Protein AF-A0A401QKQ4-F1 (afdb_monomer)

Organism: Scyliorhinus torazame (NCBI:txid75743)

Foldseek 3Di:
DPPPPPPPDDDDDPDDPVQDQDQDDADDDDDDDDDDDDDDDDDDDDDDDPPPADWAAALRDTFHLVRCCLLVLDDPVVSVCSRVVVDDNVRSCVVSVCFRQFAFAAQFAQEPVVRDTFGLQVCCVVVLDPPLQSLLSLLLLLLSRFHHGPVVRDTHHLVVCCVVVVHDPVCSVVSVVSNCQQQADQDPPPRDGDHLAVCCVVVVDPPLSSLLSQLSNQLGRARHDNVRRTHHHPVSCDVVPSDDPVSVCCNPVPDPSQLSHAQPVVRDRHHSNVQQSCFDADPPNRHTHRYRDDDPPDPDDDDPDD

Nearest PDB structures (foldseek):
  1lm7-assembly1_B  TM=9.828E-01  e=5.825E-31  Homo sapiens
  5dzz-assembly1_A  TM=9.765E-01  e=1.591E-30  Homo sapiens
  4qmd-assembly2_B  TM=8.778E-01  e=2.776E-15  Homo sapiens
  1lm5-assembly1_B  TM=9.170E-01  e=1.452E-14  Homo sapiens
  2n03-assembly1_A  TM=7.793E-01  e=8.572E-12  Homo sapiens

Solvent-accessible surface area (backbone atoms only — not comparable to full-atom values): 18234 Å² total; per-residue (Å²): 142,91,84,86,88,70,88,88,61,85,92,74,79,99,64,85,66,95,79,73,80,68,87,58,86,78,78,70,84,85,90,78,81,87,84,86,78,88,82,86,91,80,91,81,86,83,83,89,73,83,79,75,75,75,66,44,72,29,60,82,45,71,28,48,58,66,55,37,41,76,58,63,77,42,51,74,68,58,50,49,33,45,75,74,60,76,44,55,70,69,61,52,45,63,78,44,31,40,31,28,61,36,49,79,52,72,30,20,30,31,35,57,80,85,70,40,69,35,29,42,52,52,34,30,76,70,63,80,32,55,63,69,58,33,50,54,46,50,30,37,26,21,23,50,56,32,42,45,38,59,76,78,62,41,74,28,51,66,70,53,27,41,77,69,63,63,37,62,76,92,47,45,70,61,34,51,62,27,28,22,38,35,67,27,38,71,38,91,86,79,66,45,80,35,45,52,46,54,34,31,78,70,64,78,36,59,62,62,60,43,53,41,38,48,38,35,16,47,61,21,47,17,40,58,40,31,91,61,17,28,36,26,47,69,68,46,29,43,76,71,60,60,44,53,70,69,54,52,48,44,67,76,56,68,51,80,74,41,29,73,37,72,41,84,78,78,74,40,69,26,33,54,54,58,50,59,71,70,33,46,66,39,89,85,78,49,42,28,20,42,61,44,66,82,73,96,78,86,90,85,86,85,90,86,88,130

Structure (mmCIF, N/CA/C/O backbone):
data_AF-A0A401QKQ4-F1
#
_entry.id   AF-A0A401QKQ4-F1
#
loop_
_atom_site.group_PDB
_atom_site.id
_atom_site.type_symbol
_atom_site.label_atom_id
_atom_site.label_alt_id
_atom_site.label_comp_id
_atom_site.label_asym_id
_atom_site.label_entity_id
_atom_site.label_seq_id
_atom_site.pdbx_PDB_ins_code
_atom_site.Cartn_x
_atom_site.Cartn_y
_atom_site.Cartn_z
_atom_site.occupancy
_atom_site.B_iso_or_equiv
_atom_site.auth_seq_id
_atom_site.auth_comp_id
_atom_site.auth_asym_id
_atom_site.auth_atom_id
_atom_site.pdbx_PDB_model_num
ATOM 1 N N . MET A 1 1 ? 32.462 -10.672 -7.978 1.00 33.69 1 MET A N 1
ATOM 2 C CA . MET A 1 1 ? 32.002 -9.905 -6.794 1.00 33.69 1 MET A CA 1
ATOM 3 C C . MET A 1 1 ? 30.631 -10.409 -6.342 1.00 33.69 1 MET A C 1
ATOM 5 O O . MET A 1 1 ? 29.655 -9.679 -6.361 1.00 33.69 1 MET A O 1
ATOM 9 N N . VAL A 1 2 ? 30.561 -11.680 -5.934 1.00 32.50 2 VAL A N 1
ATOM 10 C CA . VAL A 1 2 ? 29.352 -12.322 -5.394 1.00 32.50 2 VAL A CA 1
ATOM 11 C C . VAL A 1 2 ? 29.598 -12.516 -3.902 1.00 32.50 2 VAL A C 1
ATOM 13 O O . VAL A 1 2 ? 30.202 -13.511 -3.513 1.00 32.50 2 VAL A O 1
ATOM 16 N N . LYS A 1 3 ? 29.275 -11.503 -3.082 1.00 28.73 3 LYS A N 1
ATOM 17 C CA . LYS A 1 3 ? 29.349 -11.583 -1.607 1.00 28.73 3 LYS A CA 1
ATOM 18 C C . LYS A 1 3 ? 28.741 -10.369 -0.879 1.00 28.73 3 LYS A C 1
ATOM 20 O O . LYS A 1 3 ? 29.354 -9.861 0.042 1.00 28.73 3 LYS A O 1
ATOM 25 N N . VAL A 1 4 ? 27.544 -9.896 -1.244 1.00 32.12 4 VAL A N 1
ATOM 26 C CA . VAL A 1 4 ? 26.802 -8.929 -0.395 1.00 32.12 4 VAL A CA 1
ATOM 27 C C . VAL A 1 4 ? 25.282 -9.143 -0.495 1.00 32.12 4 VAL A C 1
ATOM 29 O O . VAL A 1 4 ? 24.542 -8.242 -0.849 1.00 32.12 4 VAL A O 1
ATOM 32 N N . VAL A 1 5 ? 24.794 -10.355 -0.203 1.00 33.47 5 VAL A N 1
ATOM 33 C CA . VAL A 1 5 ? 23.361 -10.596 0.111 1.00 33.47 5 VAL A CA 1
ATOM 34 C C . VAL A 1 5 ? 23.249 -11.622 1.248 1.00 33.47 5 VAL A C 1
ATOM 36 O O . VAL A 1 5 ? 22.528 -12.609 1.173 1.00 33.47 5 VAL A O 1
ATOM 39 N N . ARG A 1 6 ? 24.052 -11.451 2.307 1.00 28.02 6 ARG A N 1
ATOM 40 C CA . ARG A 1 6 ? 24.033 -12.355 3.475 1.00 28.02 6 ARG A CA 1
ATOM 41 C C . ARG A 1 6 ? 24.158 -11.662 4.834 1.00 28.02 6 ARG A C 1
ATOM 43 O O . ARG A 1 6 ? 24.591 -12.287 5.788 1.00 28.02 6 ARG A O 1
ATOM 50 N N . SER A 1 7 ? 23.752 -10.395 4.951 1.00 25.83 7 SER A N 1
ATOM 51 C CA . SER A 1 7 ? 23.855 -9.657 6.225 1.00 25.83 7 SER A CA 1
ATOM 52 C C . SER A 1 7 ? 22.522 -9.231 6.859 1.00 25.83 7 SER A C 1
ATOM 54 O O . SER A 1 7 ? 22.523 -8.325 7.684 1.00 25.83 7 SER A O 1
ATOM 56 N N . ILE A 1 8 ? 21.388 -9.860 6.520 1.00 35.44 8 ILE A N 1
ATOM 57 C CA . ILE A 1 8 ? 20.097 -9.577 7.199 1.00 35.44 8 ILE A CA 1
ATOM 58 C C . ILE A 1 8 ? 19.437 -10.840 7.787 1.00 35.44 8 ILE A C 1
ATOM 60 O O . ILE A 1 8 ? 18.399 -10.762 8.432 1.00 35.44 8 ILE A O 1
ATOM 64 N N . VAL A 1 9 ? 20.075 -12.009 7.691 1.00 32.50 9 VAL A N 1
ATOM 65 C CA . VAL A 1 9 ? 19.653 -13.182 8.470 1.00 32.50 9 VAL A CA 1
ATOM 66 C C . VAL A 1 9 ? 20.866 -13.694 9.228 1.00 32.50 9 VAL A C 1
ATOM 68 O O . VAL A 1 9 ? 21.828 -14.176 8.629 1.00 32.50 9 VAL A O 1
ATOM 71 N N . GLY A 1 10 ? 20.847 -13.496 10.547 1.00 27.69 10 GLY A N 1
ATOM 72 C CA . GLY A 1 10 ? 21.854 -14.023 11.455 1.00 27.69 10 GLY A CA 1
ATOM 73 C C . GLY A 1 10 ? 22.030 -15.522 11.236 1.00 27.69 10 GLY A C 1
ATOM 74 O O . GLY A 1 10 ? 21.064 -16.270 11.115 1.00 27.69 10 GLY A O 1
ATOM 75 N N . SER A 1 11 ? 23.282 -15.954 11.141 1.00 29.44 11 SER A N 1
ATOM 76 C CA . SER A 1 11 ? 23.626 -17.370 11.120 1.00 29.44 11 SER A CA 1
ATOM 77 C C . SER A 1 11 ? 23.739 -17.867 12.554 1.00 29.44 11 SER A C 1
ATOM 79 O O . SER A 1 11 ? 24.757 -17.621 13.189 1.00 29.44 11 SER A O 1
ATOM 81 N N . SER A 1 12 ? 22.727 -18.584 13.040 1.00 31.27 12 SER A N 1
ATOM 82 C CA . SER A 1 12 ? 22.903 -19.678 14.002 1.00 31.27 12 SER A CA 1
ATOM 83 C C . SER A 1 12 ? 21.578 -20.398 14.241 1.00 31.27 12 SER A C 1
ATOM 85 O O . SER A 1 12 ? 20.631 -19.776 14.706 1.00 31.27 12 SER A O 1
ATOM 87 N N . GLY A 1 13 ? 21.568 -21.709 14.003 1.00 26.33 13 GLY A N 1
ATOM 88 C CA . GLY A 1 13 ? 20.608 -22.631 14.603 1.00 26.33 13 GLY A CA 1
ATOM 89 C C . GLY A 1 13 ? 19.255 -22.695 13.904 1.00 26.33 13 GLY A C 1
ATOM 90 O O . GLY A 1 13 ? 18.531 -21.718 13.788 1.00 26.33 13 GLY A O 1
ATOM 91 N N . SER A 1 14 ? 18.900 -23.898 13.475 1.00 35.00 14 SER A N 1
ATOM 92 C CA . SER A 1 14 ? 17.529 -24.313 13.220 1.00 35.00 14 SER A CA 1
ATOM 93 C C . SER A 1 14 ? 16.666 -24.071 14.465 1.00 35.00 14 SER A C 1
ATOM 95 O O . SER A 1 14 ? 16.607 -24.911 15.361 1.00 35.00 14 SER A O 1
ATOM 97 N N . SER A 1 15 ? 16.010 -22.920 14.523 1.00 27.33 15 SER A N 1
ATOM 98 C CA . SER A 1 15 ? 14.816 -22.698 15.329 1.00 27.33 15 SER A CA 1
ATOM 99 C C . SER A 1 15 ? 13.812 -22.011 14.417 1.00 27.33 15 SER A C 1
ATOM 101 O O . SER A 1 15 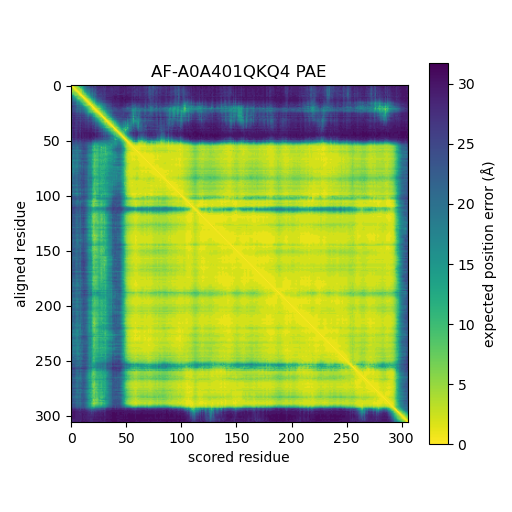? 14.005 -20.856 14.039 1.00 27.33 15 SER A O 1
ATOM 103 N N . GLU A 1 16 ? 12.794 -22.753 13.995 1.00 29.20 16 GLU A N 1
ATOM 104 C CA . GLU A 1 16 ? 11.619 -22.192 13.337 1.00 29.20 16 GLU A CA 1
ATOM 105 C C . GLU A 1 16 ? 11.077 -21.076 14.234 1.00 29.20 16 GLU A C 1
ATOM 107 O O . GLU A 1 16 ? 10.766 -21.322 15.397 1.00 29.20 16 GLU A O 1
ATOM 112 N N . ASP A 1 17 ? 11.041 -19.842 13.729 1.00 33.09 17 ASP A N 1
ATOM 113 C CA . ASP A 1 17 ? 10.485 -18.699 14.450 1.00 33.09 17 ASP A CA 1
ATOM 114 C C . ASP A 1 17 ? 8.949 -18.836 14.387 1.00 33.09 17 ASP A C 1
ATOM 116 O O . ASP A 1 17 ? 8.365 -18.649 13.312 1.00 33.09 17 ASP A O 1
ATOM 120 N N . PRO A 1 18 ? 8.262 -19.220 15.480 1.00 31.28 18 PRO A N 1
ATOM 121 C CA . PRO A 1 18 ? 6.904 -19.779 15.436 1.00 31.28 18 PRO A CA 1
ATOM 122 C C . PRO A 1 18 ? 5.799 -18.757 15.089 1.00 31.28 18 PRO A C 1
ATOM 124 O O . PRO A 1 18 ? 4.613 -19.069 15.182 1.00 31.28 18 PRO A O 1
ATOM 127 N N . GLY A 1 19 ? 6.163 -17.532 14.688 1.00 37.16 19 GLY A N 1
ATOM 128 C CA . GLY A 1 19 ? 5.247 -16.444 14.324 1.00 37.16 19 GLY A CA 1
ATOM 129 C C . GLY A 1 19 ? 5.240 -16.044 12.841 1.00 37.16 19 GLY A C 1
ATOM 130 O O . GLY A 1 19 ? 4.440 -15.191 12.446 1.00 37.16 19 GLY A O 1
ATOM 131 N N . MET A 1 20 ? 6.102 -16.617 11.994 1.00 43.34 20 MET A N 1
ATOM 132 C CA . MET A 1 20 ? 6.148 -16.277 10.566 1.00 43.34 20 MET A CA 1
ATOM 133 C C . MET A 1 20 ? 5.116 -17.094 9.782 1.00 43.34 20 MET A C 1
ATOM 135 O O . MET A 1 20 ? 5.363 -18.222 9.377 1.00 43.34 20 MET A O 1
ATOM 139 N N . CYS A 1 21 ? 3.936 -16.520 9.539 1.00 46.50 21 CYS A N 1
ATOM 140 C CA . CYS A 1 21 ? 2.948 -17.192 8.697 1.00 46.50 21 CYS A CA 1
ATOM 141 C C . CYS A 1 21 ? 3.431 -17.261 7.232 1.00 46.50 21 CYS A C 1
ATOM 143 O O . CYS A 1 21 ? 3.782 -16.242 6.629 1.00 46.50 21 CYS A O 1
ATOM 145 N N . HIS A 1 22 ? 3.452 -18.440 6.626 1.00 46.34 22 HIS A N 1
ATOM 146 C CA . HIS A 1 22 ? 3.857 -18.580 5.227 1.00 46.34 22 HIS A CA 1
ATOM 147 C C . HIS A 1 22 ? 2.700 -18.209 4.284 1.00 46.34 22 HIS A C 1
ATOM 149 O O . HIS A 1 22 ? 1.540 -18.468 4.617 1.00 46.34 22 HIS A O 1
ATOM 155 N N . PRO A 1 23 ? 2.971 -17.562 3.133 1.00 45.81 23 PRO A N 1
ATOM 156 C CA . PRO A 1 23 ? 1.949 -17.361 2.114 1.00 45.81 23 PRO A CA 1
ATOM 157 C C . PRO A 1 23 ? 1.446 -18.733 1.646 1.00 45.81 23 PRO A C 1
ATOM 159 O O . PRO A 1 23 ? 2.224 -19.535 1.133 1.00 45.81 23 PRO A O 1
ATOM 162 N N . GLY A 1 24 ? 0.163 -19.022 1.867 1.00 43.56 24 GLY A N 1
ATOM 163 C CA . GLY A 1 24 ? -0.481 -20.194 1.280 1.00 43.56 24 GLY A CA 1
ATOM 164 C C . GLY A 1 24 ? -0.686 -20.022 -0.227 1.00 43.56 24 GLY A C 1
ATOM 165 O O . GLY A 1 24 ? -0.543 -18.904 -0.736 1.00 43.56 24 GLY A O 1
ATOM 166 N N . PRO A 1 25 ? -1.025 -21.102 -0.952 1.00 41.66 25 PRO A N 1
ATOM 167 C CA . PRO A 1 25 ? -1.346 -21.020 -2.372 1.00 41.66 25 PRO A CA 1
ATOM 168 C C . PRO A 1 25 ? -2.464 -19.992 -2.554 1.00 41.66 25 PRO A C 1
ATOM 170 O O . PRO A 1 25 ? -3.556 -20.147 -2.008 1.00 41.66 25 PRO A O 1
ATOM 173 N N . GLY A 1 26 ? -2.148 -18.894 -3.243 1.00 42.25 26 GLY A N 1
ATOM 174 C CA . GLY A 1 26 ? -3.035 -17.748 -3.385 1.00 42.25 26 GLY A CA 1
ATOM 175 C C . GLY A 1 26 ? -4.369 -18.178 -3.979 1.00 42.25 26 GLY A C 1
ATOM 176 O O . GLY A 1 26 ? -4.468 -18.462 -5.169 1.00 42.25 26 GLY A O 1
ATOM 177 N N . SER A 1 27 ? -5.410 -18.215 -3.152 1.00 39.22 27 SER A N 1
ATOM 178 C CA . SER A 1 27 ? -6.773 -18.378 -3.630 1.00 39.22 27 SER A CA 1
ATOM 179 C C . SER A 1 27 ? -7.184 -17.065 -4.289 1.00 39.22 27 SER A C 1
ATOM 181 O O . SER A 1 27 ? -7.530 -16.084 -3.635 1.00 39.22 27 SER A O 1
ATOM 183 N N . ARG A 1 28 ? -7.126 -17.015 -5.620 1.00 53.12 28 ARG A N 1
ATOM 184 C CA . ARG A 1 28 ? -7.977 -16.098 -6.372 1.00 53.12 28 ARG A CA 1
ATOM 185 C C . ARG A 1 28 ? -8.488 -16.729 -7.647 1.00 53.12 28 ARG A C 1
ATOM 187 O O . ARG A 1 28 ? -7.727 -17.107 -8.525 1.00 53.12 28 ARG A O 1
ATOM 194 N N . ARG A 1 29 ? -9.816 -16.703 -7.750 1.00 40.16 29 ARG A N 1
ATOM 195 C CA . ARG A 1 29 ? -10.542 -16.723 -9.016 1.00 40.16 29 ARG A CA 1
ATOM 196 C C . ARG A 1 29 ? -10.395 -15.356 -9.689 1.00 40.16 29 ARG A C 1
ATOM 198 O O . ARG A 1 29 ? -10.591 -14.316 -9.053 1.00 40.16 29 ARG A O 1
ATOM 205 N N . ASP A 1 30 ? -10.015 -15.412 -10.957 1.00 41.72 30 ASP A N 1
ATOM 206 C CA . ASP A 1 30 ? -9.763 -14.330 -11.912 1.00 41.72 30 ASP A CA 1
ATOM 207 C C . ASP A 1 30 ? -10.829 -13.244 -11.914 1.00 41.72 30 ASP A C 1
ATOM 209 O O . ASP A 1 30 ? -11.992 -13.620 -11.883 1.00 41.72 30 ASP A O 1
ATOM 213 N N . GLN A 1 31 ? -10.442 -11.958 -12.050 1.00 45.12 31 GLN A N 1
ATOM 214 C CA . GLN A 1 31 ? -11.146 -10.908 -12.832 1.00 45.12 31 GLN A CA 1
ATOM 215 C C . GLN A 1 31 ? -10.221 -9.690 -13.077 1.00 45.12 31 GLN A C 1
ATOM 217 O O . GLN A 1 31 ? -10.289 -8.691 -12.363 1.00 45.12 31 GLN A O 1
ATOM 222 N N . LEU A 1 32 ? -9.360 -9.758 -14.092 1.00 41.16 32 LEU A N 1
ATOM 223 C CA . LEU A 1 32 ? -8.907 -8.598 -14.876 1.00 41.16 32 LEU A CA 1
ATOM 224 C C . LEU A 1 32 ? -8.964 -9.069 -16.335 1.00 41.16 32 LEU A C 1
ATOM 226 O O . LEU A 1 32 ? -8.291 -10.037 -16.683 1.00 41.16 32 LEU A O 1
ATOM 230 N N . GLY A 1 33 ? -9.860 -8.480 -17.132 1.00 33.97 33 GLY A N 1
ATOM 231 C CA . GLY A 1 33 ? -10.026 -8.824 -18.548 1.00 33.97 33 GLY A CA 1
ATOM 232 C C . GLY A 1 33 ? -8.790 -8.445 -19.379 1.00 33.97 33 GLY A C 1
ATOM 233 O O . GLY A 1 33 ? -7.946 -7.690 -18.895 1.00 33.97 33 GLY A O 1
ATOM 234 N N . PRO A 1 34 ? -8.646 -8.982 -20.602 1.00 32.25 34 PRO A N 1
ATOM 235 C CA . PRO A 1 34 ? -7.508 -8.670 -21.455 1.00 32.25 34 PRO A CA 1
ATOM 236 C C . PRO A 1 34 ? -7.716 -7.313 -22.141 1.00 32.25 34 PRO A C 1
ATOM 238 O O . PRO A 1 34 ? -8.583 -7.187 -23.002 1.00 32.25 34 PRO A O 1
ATOM 241 N N . ASP A 1 35 ? -6.898 -6.319 -21.798 1.00 33.78 35 ASP A N 1
ATOM 242 C CA . ASP A 1 35 ? -6.726 -5.124 -22.629 1.00 33.78 35 ASP A CA 1
ATOM 243 C C . ASP A 1 35 ? -5.679 -5.449 -23.709 1.00 33.78 35 ASP A C 1
ATOM 245 O O . ASP A 1 35 ? -4.484 -5.579 -23.429 1.00 33.78 35 ASP A O 1
ATOM 249 N N . LEU A 1 36 ? -6.155 -5.673 -24.941 1.00 30.86 36 LEU A N 1
ATOM 250 C CA . LEU A 1 36 ? -5.320 -5.838 -26.131 1.00 30.86 36 LEU A CA 1
ATOM 251 C C . LEU A 1 36 ? -4.801 -4.470 -26.588 1.00 30.86 36 LEU A C 1
ATOM 253 O O . LEU A 1 36 ? -5.589 -3.635 -27.022 1.00 30.86 36 LEU A O 1
ATOM 257 N N . GLU A 1 37 ? -3.480 -4.295 -26.619 1.00 37.44 37 GLU A N 1
ATOM 258 C CA . GLU A 1 37 ? -2.838 -3.250 -27.423 1.00 37.44 37 GLU A CA 1
ATOM 259 C C . GLU A 1 37 ? -1.684 -3.815 -28.261 1.00 37.44 37 GLU A C 1
ATOM 261 O O . GLU A 1 37 ? -0.960 -4.729 -27.860 1.00 37.44 37 GLU A O 1
ATOM 266 N N . VAL A 1 38 ? -1.589 -3.285 -29.481 1.00 31.55 38 VAL A N 1
ATOM 267 C CA . VAL A 1 38 ? -0.970 -3.874 -30.675 1.00 31.55 38 VAL A CA 1
ATOM 268 C C . VAL A 1 38 ? 0.547 -3.640 -30.704 1.00 31.55 38 VAL A C 1
ATOM 270 O O . VAL A 1 38 ? 1.008 -2.507 -30.598 1.00 31.55 38 VAL A O 1
ATOM 273 N N . GLY A 1 39 ? 1.330 -4.712 -30.877 1.00 34.41 39 GLY A N 1
ATOM 274 C CA . GLY A 1 39 ? 2.797 -4.678 -30.973 1.00 34.41 39 GLY A CA 1
ATOM 275 C C . GLY A 1 39 ? 3.352 -4.379 -32.377 1.00 34.41 39 GLY A C 1
ATOM 276 O O . GLY A 1 39 ? 2.679 -4.565 -33.391 1.00 34.41 39 GLY A O 1
ATOM 277 N N . ALA A 1 40 ? 4.608 -3.915 -32.416 1.00 38.66 40 ALA A N 1
ATOM 278 C CA . ALA A 1 40 ? 5.321 -3.411 -33.595 1.00 38.66 40 ALA A CA 1
ATOM 279 C C . ALA A 1 40 ? 5.732 -4.486 -34.628 1.00 38.66 40 ALA A C 1
ATOM 281 O O . ALA A 1 40 ? 6.012 -5.637 -34.291 1.00 38.66 40 ALA A O 1
ATOM 282 N N . LEU A 1 41 ? 5.800 -4.073 -35.904 1.00 30.50 41 LEU A N 1
ATOM 283 C CA . LEU A 1 41 ? 6.126 -4.909 -37.065 1.00 30.50 41 LEU A CA 1
ATOM 284 C C . LEU A 1 41 ? 7.622 -5.239 -37.166 1.00 30.50 41 LEU A C 1
ATOM 286 O O . LEU A 1 41 ? 8.447 -4.337 -37.282 1.00 30.50 41 LEU A O 1
ATOM 290 N N . VAL A 1 42 ? 7.940 -6.524 -37.339 1.00 39.19 42 VAL A N 1
ATOM 291 C CA . VAL A 1 42 ? 9.165 -6.960 -38.028 1.00 39.19 42 VAL A CA 1
ATOM 292 C C . VAL A 1 42 ? 8.805 -8.056 -39.038 1.00 39.19 42 VAL A C 1
ATOM 294 O O . VAL A 1 42 ? 7.985 -8.933 -38.764 1.00 39.19 42 VAL A O 1
ATOM 297 N N . GLN A 1 43 ? 9.359 -7.967 -40.250 1.00 40.47 43 GLN A N 1
ATOM 298 C CA . GLN A 1 43 ? 9.162 -8.939 -41.330 1.00 40.47 43 GLN A CA 1
ATOM 299 C C . GLN A 1 43 ? 10.204 -10.055 -41.246 1.00 40.47 43 GLN A C 1
ATOM 301 O O . GLN A 1 43 ? 11.381 -9.726 -41.194 1.00 40.47 43 GLN A O 1
ATOM 306 N N . GLN A 1 44 ? 9.779 -11.320 -41.358 1.00 38.22 44 GLN A N 1
ATOM 307 C CA . GLN A 1 44 ? 10.267 -12.305 -42.343 1.00 38.22 44 GLN A CA 1
ATOM 308 C C . GLN A 1 44 ? 9.202 -13.409 -42.531 1.00 38.22 44 GLN A C 1
ATOM 310 O O . GLN A 1 44 ? 8.323 -13.579 -41.690 1.00 38.22 44 GLN A O 1
ATOM 315 N N . GLY A 1 45 ? 9.194 -14.040 -43.709 1.00 39.16 45 GLY A N 1
ATOM 316 C CA . GLY A 1 45 ? 8.050 -14.753 -44.284 1.00 39.16 45 GLY A CA 1
ATOM 317 C C . GLY A 1 45 ? 7.625 -16.075 -43.630 1.00 39.16 45 GLY A C 1
ATOM 318 O O . GLY A 1 45 ? 8.407 -16.748 -42.973 1.00 39.16 45 GLY A O 1
ATOM 319 N N . GLY A 1 46 ? 6.371 -16.452 -43.923 1.00 38.34 46 GLY A N 1
ATOM 320 C CA . GLY A 1 46 ? 5.826 -17.809 -43.776 1.00 38.34 46 GLY A CA 1
ATOM 321 C C . GLY A 1 46 ? 5.114 -18.101 -42.450 1.00 38.34 46 GLY A C 1
ATOM 322 O O . GLY A 1 46 ? 5.727 -18.608 -41.528 1.00 38.34 46 GLY A O 1
ATOM 323 N N . SER A 1 47 ? 3.797 -17.854 -42.394 1.00 36.66 47 SER A N 1
ATOM 324 C CA . SER A 1 47 ? 2.869 -18.173 -41.285 1.00 36.66 47 SER A CA 1
ATOM 325 C C . SER A 1 47 ? 3.166 -17.494 -39.932 1.00 36.66 47 SER A C 1
ATOM 327 O O . SER A 1 47 ? 3.883 -17.998 -39.073 1.00 36.66 47 SER A O 1
ATOM 329 N N . ARG A 1 48 ? 2.568 -16.309 -39.739 1.00 36.97 48 ARG A N 1
ATOM 330 C CA . ARG A 1 48 ? 2.690 -15.464 -38.540 1.00 36.97 48 ARG A CA 1
ATOM 331 C C . ARG A 1 48 ? 1.937 -16.061 -37.348 1.00 36.97 48 ARG A C 1
ATOM 333 O O . ARG A 1 48 ? 0.737 -15.839 -37.210 1.00 36.97 48 ARG A O 1
ATOM 340 N N . VAL A 1 49 ? 2.653 -16.722 -36.446 1.00 41.00 49 VAL A N 1
ATOM 341 C CA . VAL A 1 49 ? 2.226 -16.821 -35.045 1.00 41.00 49 VAL A CA 1
ATOM 342 C C . VAL A 1 49 ? 2.863 -15.643 -34.312 1.00 41.00 49 VAL A C 1
ATOM 344 O O . VAL A 1 49 ? 4.086 -15.528 -34.264 1.00 41.00 49 VAL A O 1
ATOM 347 N N . LEU A 1 50 ? 2.042 -14.725 -33.799 1.00 46.34 50 LEU A N 1
ATOM 348 C CA . LEU A 1 50 ? 2.488 -13.682 -32.876 1.00 46.34 50 LEU A CA 1
ATOM 349 C C . LEU A 1 50 ? 3.085 -14.392 -31.652 1.00 46.34 50 LEU A C 1
ATOM 351 O O . LEU A 1 50 ? 2.334 -14.948 -30.856 1.00 46.34 50 LEU A O 1
ATOM 355 N N . LYS A 1 51 ? 4.416 -14.437 -31.501 1.00 57.03 51 LYS A N 1
ATOM 356 C CA . LYS A 1 51 ? 5.008 -14.890 -30.236 1.00 57.03 51 LYS A CA 1
ATOM 357 C C . LYS A 1 51 ? 4.859 -13.732 -29.253 1.00 57.03 51 LYS A C 1
ATOM 359 O O . LYS A 1 51 ? 5.690 -12.826 -29.222 1.00 57.03 51 LYS A O 1
ATOM 364 N N . GLU A 1 52 ? 3.733 -13.702 -28.543 1.00 67.69 52 GLU A N 1
ATOM 365 C CA . GLU A 1 52 ? 3.509 -12.736 -27.470 1.00 67.69 52 GLU A CA 1
ATOM 366 C C . GLU A 1 52 ? 4.651 -12.851 -26.460 1.00 67.69 52 GLU A C 1
ATOM 368 O O . GLU A 1 52 ? 4.997 -13.946 -26.011 1.00 67.69 52 GLU A O 1
ATOM 373 N N . ARG A 1 53 ? 5.283 -11.717 -26.142 1.00 80.75 53 ARG A N 1
ATOM 374 C CA . ARG A 1 53 ? 6.351 -11.707 -25.143 1.00 80.75 53 ARG A CA 1
ATOM 375 C C . ARG A 1 53 ? 5.729 -11.959 -23.767 1.00 80.75 53 ARG A C 1
ATOM 377 O O . ARG A 1 53 ? 4.688 -11.358 -23.478 1.00 80.75 53 ARG A O 1
ATOM 384 N N . PRO A 1 54 ? 6.338 -12.809 -22.922 1.00 85.00 54 PRO A N 1
ATOM 385 C CA . PRO A 1 54 ? 5.773 -13.136 -21.623 1.00 85.00 54 PRO A CA 1
ATOM 386 C C . PRO A 1 54 ? 5.575 -11.876 -20.775 1.00 85.00 54 PRO A C 1
ATOM 388 O O . PRO A 1 54 ? 6.425 -10.983 -20.741 1.00 85.00 54 PRO A O 1
ATOM 391 N N . ARG A 1 55 ? 4.426 -11.790 -20.103 1.00 92.00 55 ARG A N 1
ATOM 392 C CA . ARG A 1 55 ? 4.034 -10.637 -19.290 1.00 92.00 55 ARG A CA 1
ATOM 393 C C . ARG A 1 55 ? 3.465 -11.084 -17.956 1.00 92.00 55 ARG A C 1
ATOM 395 O O . ARG A 1 55 ? 2.527 -11.879 -17.893 1.00 92.00 55 ARG A O 1
ATOM 402 N N . PHE A 1 56 ? 3.968 -10.478 -16.896 1.00 94.88 56 PHE A N 1
ATOM 403 C CA . PHE A 1 56 ? 3.563 -10.753 -15.529 1.00 94.88 56 PHE A CA 1
ATOM 404 C C . PHE A 1 56 ? 2.352 -9.911 -15.157 1.00 94.88 56 PHE A C 1
ATOM 406 O O . PHE A 1 56 ? 2.143 -8.813 -15.672 1.00 94.88 56 PHE A O 1
ATOM 413 N N . ARG A 1 57 ? 1.520 -10.422 -14.258 1.00 93.75 57 ARG A N 1
ATOM 414 C CA . ARG A 1 57 ? 0.431 -9.640 -13.682 1.00 93.75 57 ARG A CA 1
ATOM 415 C C . ARG A 1 57 ? 0.984 -8.766 -12.557 1.00 93.75 57 ARG A C 1
ATOM 417 O O . ARG A 1 57 ? 1.528 -9.301 -11.600 1.00 93.75 57 ARG A O 1
ATOM 424 N N . GLY A 1 58 ? 0.850 -7.449 -12.687 1.00 93.50 58 GLY A N 1
ATOM 425 C CA . GLY A 1 58 ? 1.128 -6.493 -11.617 1.00 93.50 58 GLY A CA 1
ATOM 426 C C . GLY A 1 58 ? -0.128 -6.140 -10.818 1.00 93.50 58 GLY A C 1
ATOM 427 O O . GLY A 1 58 ? -1.157 -6.819 -10.875 1.00 93.50 58 GLY A O 1
ATOM 428 N N . LEU A 1 59 ? -0.063 -5.026 -10.092 1.00 93.44 59 LEU A N 1
ATOM 429 C CA . LEU A 1 59 ? -1.131 -4.538 -9.218 1.00 93.44 59 LEU A CA 1
ATOM 430 C C . LEU A 1 59 ? -2.356 -4.041 -9.997 1.00 93.44 59 LEU A C 1
ATOM 432 O O . LEU A 1 59 ? -3.492 -4.191 -9.532 1.00 93.44 59 LEU A O 1
ATOM 436 N N . ARG A 1 60 ? -2.137 -3.403 -11.150 1.00 93.25 60 ARG A N 1
ATOM 437 C CA . ARG A 1 60 ? -3.185 -2.837 -12.019 1.00 93.25 60 ARG A CA 1
ATOM 438 C C . ARG A 1 60 ? -2.955 -3.135 -13.493 1.00 93.25 60 ARG A C 1
ATOM 440 O O . ARG A 1 60 ? -3.929 -3.355 -14.202 1.00 93.25 60 ARG A O 1
ATOM 447 N N . THR A 1 61 ? -1.703 -3.180 -13.934 1.00 92.81 61 THR A N 1
ATOM 448 C CA . THR A 1 61 ? -1.331 -3.463 -15.326 1.00 92.81 61 THR A CA 1
ATOM 449 C C . THR A 1 61 ? -0.361 -4.644 -15.417 1.00 92.81 61 THR A C 1
ATOM 451 O O . THR A 1 61 ? 0.017 -5.248 -14.409 1.00 92.81 61 THR A O 1
ATOM 454 N N . ARG A 1 62 ? -0.011 -5.043 -16.644 1.00 94.38 62 ARG A N 1
ATOM 455 C CA . ARG A 1 62 ? 0.975 -6.098 -16.905 1.00 94.38 62 ARG A CA 1
ATOM 456 C C . ARG A 1 62 ? 2.399 -5.539 -16.800 1.00 94.38 62 ARG A C 1
ATOM 458 O O . ARG A 1 62 ? 2.657 -4.450 -17.300 1.00 94.38 62 ARG A O 1
ATOM 465 N N . VAL A 1 63 ? 3.312 -6.322 -16.231 1.00 95.69 63 VAL A N 1
ATOM 466 C CA . VAL A 1 63 ? 4.739 -5.998 -16.070 1.00 95.69 63 VAL A CA 1
ATOM 467 C C . VAL A 1 63 ? 5.558 -6.812 -17.071 1.00 95.69 63 VAL A C 1
ATOM 469 O O . VAL A 1 63 ? 5.278 -7.993 -17.295 1.00 95.69 63 VAL A O 1
ATOM 472 N N . THR A 1 64 ? 6.544 -6.189 -17.709 1.00 95.75 64 THR A N 1
ATOM 473 C CA . THR A 1 64 ? 7.411 -6.836 -18.703 1.00 95.75 64 THR A CA 1
ATOM 474 C C . THR A 1 64 ? 8.638 -7.484 -18.060 1.00 95.75 64 THR A C 1
ATOM 476 O O . THR A 1 64 ? 8.998 -7.168 -16.928 1.00 95.75 64 THR A O 1
ATOM 479 N N . ILE A 1 65 ? 9.294 -8.394 -18.789 1.00 95.31 65 ILE A N 1
ATOM 480 C CA . ILE A 1 65 ? 10.558 -9.016 -18.360 1.00 95.31 65 ILE A CA 1
ATOM 481 C C . ILE A 1 65 ? 11.640 -7.947 -18.168 1.00 95.31 65 ILE A C 1
ATOM 483 O O . ILE A 1 65 ? 12.347 -7.977 -17.164 1.00 95.31 65 ILE A O 1
ATOM 487 N N . GLU A 1 66 ? 11.739 -6.987 -19.095 1.00 95.81 66 GLU A N 1
ATOM 488 C CA . GLU A 1 66 ? 12.709 -5.886 -19.024 1.00 95.81 66 GLU A CA 1
ATOM 489 C C . GLU A 1 66 ? 12.556 -5.096 -17.737 1.00 95.81 66 GLU A C 1
ATOM 491 O O . GLU A 1 66 ? 13.540 -4.812 -17.071 1.00 95.81 66 GLU A O 1
ATOM 496 N N . GLU A 1 67 ? 11.316 -4.794 -17.357 1.00 96.62 67 GLU A N 1
ATOM 497 C CA . GLU A 1 67 ? 11.050 -4.008 -16.163 1.00 96.62 67 GLU A CA 1
ATOM 498 C C . GLU A 1 67 ? 11.452 -4.773 -14.898 1.00 96.62 67 GLU A C 1
ATOM 500 O O . GLU A 1 67 ? 12.101 -4.217 -14.013 1.00 96.62 67 GLU A O 1
ATOM 505 N N . LEU A 1 68 ? 11.148 -6.073 -14.824 1.00 96.69 68 LEU A N 1
ATOM 506 C CA . LEU A 1 68 ? 11.597 -6.901 -13.704 1.00 96.69 68 LEU A CA 1
ATOM 507 C C . LEU A 1 68 ? 13.127 -7.015 -13.641 1.00 96.69 68 LEU A C 1
ATOM 509 O O . LEU A 1 68 ? 13.683 -7.080 -12.542 1.00 96.69 68 LEU A O 1
ATOM 513 N N . LEU A 1 69 ? 13.808 -7.033 -14.789 1.00 96.31 69 LEU A N 1
ATOM 514 C CA . LEU A 1 69 ? 15.268 -7.057 -14.870 1.00 96.31 69 LEU A CA 1
ATOM 515 C C . LEU A 1 69 ? 15.877 -5.711 -14.443 1.00 96.31 69 LEU A C 1
ATOM 517 O O . LEU A 1 69 ? 16.768 -5.687 -13.593 1.00 96.31 69 LEU A O 1
ATOM 521 N N . ASP A 1 70 ? 15.358 -4.596 -14.958 1.00 96.25 70 ASP A N 1
ATOM 522 C CA . ASP A 1 70 ? 15.799 -3.231 -14.641 1.00 96.25 70 ASP A CA 1
ATOM 523 C C . ASP A 1 70 ? 15.548 -2.880 -13.166 1.00 96.25 70 ASP A C 1
ATOM 525 O O . ASP A 1 70 ? 16.351 -2.202 -12.513 1.00 96.25 70 ASP A O 1
ATOM 529 N N . ALA A 1 71 ? 14.451 -3.385 -12.600 1.00 96.25 71 ALA A N 1
ATOM 530 C CA . ALA A 1 71 ? 14.154 -3.308 -11.174 1.00 96.25 71 ALA A CA 1
ATOM 531 C C . ALA A 1 71 ? 15.069 -4.202 -10.312 1.00 96.25 71 ALA A C 1
ATOM 533 O O . ALA A 1 71 ? 15.134 -4.017 -9.092 1.00 96.25 71 ALA A O 1
ATOM 534 N N . GLY A 1 72 ? 15.787 -5.156 -10.918 1.00 95.75 72 GLY A N 1
ATOM 535 C CA . GLY A 1 72 ? 16.609 -6.152 -10.228 1.00 95.75 72 GLY A CA 1
ATOM 536 C C . GLY A 1 72 ? 15.794 -7.192 -9.455 1.00 95.75 72 GLY A C 1
ATOM 537 O O . GLY A 1 72 ? 16.279 -7.725 -8.457 1.00 95.75 72 GLY A O 1
ATOM 538 N N . ILE A 1 73 ? 14.547 -7.432 -9.871 1.00 96.12 73 ILE A N 1
ATOM 539 C CA . ILE A 1 73 ? 13.642 -8.439 -9.297 1.00 96.12 73 ILE A CA 1
ATOM 540 C C . ILE A 1 73 ? 13.972 -9.829 -9.850 1.00 96.12 73 ILE A C 1
ATOM 542 O O . ILE A 1 73 ? 13.927 -10.810 -9.109 1.00 96.12 73 ILE A O 1
ATOM 546 N N . ILE A 1 74 ? 14.337 -9.902 -11.131 1.00 96.44 74 ILE A N 1
ATOM 547 C CA . ILE A 1 74 ? 14.892 -11.098 -11.774 1.00 96.44 74 ILE A CA 1
ATOM 548 C C . ILE A 1 74 ? 16.303 -10.802 -12.282 1.00 96.44 74 ILE A C 1
ATOM 550 O O . ILE A 1 74 ? 16.673 -9.648 -12.492 1.00 96.44 74 ILE A O 1
ATOM 554 N N . ASP A 1 75 ? 17.099 -11.848 -12.480 1.00 96.75 75 ASP A N 1
ATOM 555 C CA . ASP A 1 75 ? 18.422 -11.736 -13.083 1.00 96.75 75 ASP A CA 1
ATOM 556 C C . ASP A 1 75 ? 18.381 -12.000 -14.598 1.00 96.75 75 ASP A C 1
ATOM 558 O O . ASP A 1 75 ? 17.399 -12.499 -15.153 1.00 96.75 75 ASP A O 1
ATOM 562 N N . ALA A 1 76 ? 19.485 -11.686 -15.283 1.00 96.75 76 ALA A N 1
ATOM 563 C CA . ALA A 1 76 ? 19.595 -11.884 -16.728 1.00 96.75 76 ALA A CA 1
ATOM 564 C C . ALA A 1 76 ? 19.450 -13.362 -17.138 1.00 96.75 76 ALA A C 1
ATOM 566 O O . ALA A 1 76 ? 19.009 -13.650 -18.248 1.00 96.75 76 ALA A O 1
ATOM 567 N N . SER A 1 77 ? 19.805 -14.300 -16.247 1.00 96.44 77 SER A N 1
ATOM 568 C CA . SER A 1 77 ? 19.664 -15.732 -16.515 1.00 96.44 77 SER A CA 1
ATOM 569 C C . SER A 1 77 ? 18.191 -16.144 -16.575 1.00 96.44 77 SER A C 1
ATOM 571 O O . SER A 1 77 ? 17.781 -16.787 -17.536 1.00 96.44 77 SER A O 1
ATOM 573 N N . THR A 1 78 ? 17.387 -15.711 -15.603 1.00 95.06 78 THR A N 1
ATOM 574 C CA . THR A 1 78 ? 15.947 -15.986 -15.530 1.00 95.06 78 THR A CA 1
ATOM 575 C C . THR A 1 78 ? 15.193 -15.285 -16.654 1.00 95.06 78 THR A C 1
ATOM 577 O O . THR A 1 78 ? 14.330 -15.894 -17.277 1.00 95.06 78 THR A O 1
ATOM 580 N N . ALA A 1 79 ? 15.562 -14.042 -16.982 1.00 94.50 79 ALA A N 1
ATOM 581 C CA . ALA A 1 79 ? 15.001 -13.334 -18.131 1.00 94.50 79 ALA A CA 1
ATOM 582 C C . ALA A 1 79 ? 15.211 -14.113 -19.442 1.00 94.50 79 ALA A C 1
ATOM 584 O O . ALA A 1 79 ? 14.258 -14.318 -20.190 1.00 94.50 79 ALA A O 1
ATOM 585 N N . ARG A 1 80 ? 16.429 -14.619 -19.686 1.00 94.88 80 ARG A N 1
ATOM 586 C CA . ARG A 1 80 ? 16.730 -15.411 -20.886 1.00 94.88 80 ARG A CA 1
ATOM 587 C C . ARG A 1 80 ? 15.935 -16.719 -20.928 1.00 94.88 80 ARG A C 1
ATOM 589 O O . ARG A 1 80 ? 15.316 -17.010 -21.946 1.00 94.88 80 ARG A O 1
ATOM 596 N N . ARG A 1 81 ? 15.885 -17.460 -19.812 1.00 94.31 81 ARG A N 1
ATOM 597 C CA . ARG A 1 81 ? 15.109 -18.711 -19.710 1.00 94.31 81 ARG A CA 1
ATOM 598 C C . ARG A 1 81 ? 13.617 -18.499 -19.985 1.00 94.31 81 ARG A C 1
ATOM 600 O O . ARG A 1 81 ? 13.004 -19.325 -20.654 1.00 94.31 81 ARG A O 1
ATOM 607 N N . LEU A 1 82 ? 13.042 -17.376 -19.546 1.00 92.94 82 LEU A N 1
ATOM 608 C CA . LEU A 1 82 ? 11.656 -16.997 -19.860 1.00 92.94 82 LEU A CA 1
ATOM 609 C C . LEU A 1 82 ? 11.440 -16.708 -21.354 1.00 92.94 82 LEU A C 1
ATOM 611 O O . LEU A 1 82 ? 10.409 -17.078 -21.913 1.00 92.94 82 LEU A O 1
ATOM 615 N N . GLU A 1 83 ? 12.387 -16.043 -22.018 1.00 90.69 83 GLU A N 1
ATOM 616 C CA . GLU A 1 83 ? 12.300 -15.751 -23.458 1.00 90.69 83 GLU A CA 1
ATOM 617 C C . GLU A 1 83 ? 12.470 -17.010 -24.327 1.00 90.69 83 GLU A C 1
ATOM 619 O O . GLU A 1 83 ? 11.806 -17.166 -25.366 1.00 90.69 83 GLU A O 1
ATOM 624 N N . GLU A 1 84 ? 13.337 -17.919 -23.875 1.00 90.62 84 GLU A N 1
ATOM 625 C CA . GLU A 1 84 ? 13.597 -19.237 -24.464 1.00 90.62 84 GLU A CA 1
ATOM 626 C C . GLU A 1 84 ? 12.436 -20.220 -24.203 1.00 90.62 84 GLU A C 1
ATOM 628 O O . GLU A 1 84 ? 12.228 -21.141 -24.994 1.00 90.62 84 GLU A O 1
ATOM 633 N N . GLY A 1 85 ? 11.605 -19.960 -23.185 1.00 89.56 85 GLY A N 1
ATOM 634 C CA . GLY A 1 85 ? 10.465 -20.797 -22.793 1.00 89.56 85 GLY A CA 1
ATOM 635 C C . GLY A 1 85 ? 10.849 -21.993 -21.918 1.00 89.56 85 GLY A C 1
ATOM 636 O O . GLY A 1 85 ? 10.097 -22.963 -21.862 1.00 89.56 85 GLY A O 1
ATOM 637 N N . GLU A 1 86 ? 12.019 -21.939 -21.279 1.00 91.69 86 GLU A N 1
ATOM 638 C CA . GLU A 1 86 ? 12.497 -22.946 -20.323 1.00 91.69 86 GLU A CA 1
ATOM 639 C C . GLU A 1 86 ? 11.803 -22.812 -18.961 1.00 91.69 86 GLU A C 1
ATOM 641 O O . GLU A 1 86 ? 11.463 -23.821 -18.351 1.00 91.69 86 GLU A O 1
ATOM 646 N N . ASP A 1 87 ? 11.557 -21.571 -18.527 1.00 92.81 87 ASP A N 1
ATOM 647 C CA . ASP A 1 87 ? 10.780 -21.251 -17.327 1.00 92.81 87 ASP A CA 1
ATOM 648 C C . ASP A 1 87 ? 9.387 -20.743 -17.738 1.00 92.81 87 ASP A C 1
ATOM 650 O O . ASP A 1 87 ? 9.253 -19.957 -18.684 1.00 92.81 87 ASP A O 1
ATOM 654 N N . SER A 1 88 ? 8.343 -21.137 -17.006 1.00 92.38 88 SER A N 1
ATOM 655 C CA . SER A 1 88 ? 6.992 -20.595 -17.208 1.00 92.38 88 SER A CA 1
ATOM 656 C C . SER A 1 88 ? 6.778 -19.261 -16.480 1.00 92.38 88 SER A C 1
ATOM 658 O O . SER A 1 88 ? 7.426 -18.949 -15.473 1.00 92.38 88 SER A O 1
ATOM 660 N N . VAL A 1 89 ? 5.820 -18.458 -16.963 1.00 93.06 89 VAL A N 1
ATOM 661 C CA . VAL A 1 89 ? 5.429 -17.201 -16.298 1.00 93.06 89 VAL A CA 1
ATOM 662 C C . VAL A 1 89 ? 4.903 -17.490 -14.898 1.00 93.06 89 VAL A C 1
ATOM 664 O O . VAL A 1 89 ? 5.210 -16.746 -13.975 1.00 93.06 89 VAL A O 1
ATOM 667 N N . GLU A 1 90 ? 4.154 -18.575 -14.728 1.00 92.69 90 GLU A N 1
ATOM 668 C CA . GLU A 1 90 ? 3.551 -18.998 -13.468 1.00 92.69 90 GLU A CA 1
ATOM 669 C C . GLU A 1 90 ? 4.610 -19.346 -12.414 1.00 92.69 90 GLU A C 1
ATOM 671 O O . GLU A 1 90 ? 4.511 -18.890 -11.270 1.00 92.69 90 GLU A O 1
ATOM 676 N N . GLU A 1 91 ? 5.647 -20.098 -12.793 1.00 91.94 91 GLU A N 1
ATOM 677 C CA . GLU A 1 91 ? 6.755 -20.460 -11.900 1.00 91.94 91 GLU A CA 1
ATOM 678 C C . GLU A 1 91 ? 7.518 -19.220 -11.432 1.00 91.94 91 GLU A C 1
ATOM 680 O O . GLU A 1 91 ? 7.705 -19.011 -10.226 1.00 91.94 91 GLU A O 1
ATOM 685 N N . VAL A 1 92 ? 7.903 -18.347 -12.370 1.00 93.94 92 VAL A N 1
ATOM 686 C CA . VAL A 1 92 ? 8.625 -17.122 -12.017 1.00 93.94 92 VAL A CA 1
ATOM 687 C C . VAL A 1 92 ? 7.723 -16.183 -11.217 1.00 93.94 92 VAL A C 1
ATOM 689 O O . VAL A 1 92 ? 8.157 -15.694 -10.173 1.00 93.94 92 VAL A O 1
ATOM 692 N N . SER A 1 93 ? 6.454 -16.002 -11.604 1.00 93.19 93 SER A N 1
ATOM 693 C CA . SER A 1 93 ? 5.454 -15.242 -10.839 1.00 93.19 93 SER A CA 1
ATOM 694 C C . SER A 1 93 ? 5.353 -15.710 -9.392 1.00 93.19 93 SER A C 1
ATOM 696 O O . SER A 1 93 ? 5.278 -14.869 -8.497 1.00 93.19 93 SER A O 1
ATOM 698 N N . GLY A 1 94 ? 5.377 -17.022 -9.146 1.00 91.94 94 GLY A N 1
ATOM 699 C CA . GLY A 1 94 ? 5.383 -17.578 -7.795 1.00 91.94 94 GLY A CA 1
ATOM 700 C C . GLY A 1 94 ? 6.592 -17.101 -6.987 1.00 91.94 94 GLY A C 1
ATOM 701 O O . GLY A 1 94 ? 6.433 -16.594 -5.871 1.00 91.94 94 GLY A O 1
ATOM 702 N N . SER A 1 95 ? 7.786 -17.183 -7.584 1.00 92.50 95 SER A N 1
ATOM 703 C CA . SER A 1 95 ? 9.052 -16.798 -6.943 1.00 92.50 95 SER A CA 1
ATOM 704 C C . SER A 1 95 ? 9.170 -15.299 -6.633 1.00 92.50 95 SER A C 1
ATOM 706 O O . SER A 1 95 ? 9.751 -14.930 -5.613 1.00 92.50 95 SER A O 1
ATOM 708 N N . VAL A 1 96 ? 8.572 -14.430 -7.460 1.00 94.56 96 VAL A N 1
ATOM 709 C CA . VAL A 1 96 ? 8.637 -12.962 -7.308 1.00 94.56 96 VAL A CA 1
ATOM 710 C C . VAL A 1 96 ? 7.301 -12.329 -6.904 1.00 94.56 96 VAL A C 1
ATOM 712 O O . VAL A 1 96 ? 7.132 -11.111 -6.974 1.00 94.56 96 VAL A O 1
ATOM 715 N N . SER A 1 97 ? 6.350 -13.136 -6.431 1.00 93.12 97 SER A N 1
ATOM 716 C CA . SER A 1 97 ? 4.978 -12.726 -6.085 1.00 93.12 97 SER A CA 1
ATOM 717 C C . SER A 1 97 ? 4.911 -11.535 -5.125 1.00 93.12 97 SER A C 1
ATOM 719 O O . SER A 1 97 ? 4.066 -10.654 -5.281 1.00 93.12 97 SER A O 1
ATOM 721 N N . THR A 1 98 ? 5.851 -11.443 -4.179 1.00 93.69 98 THR A N 1
ATOM 722 C CA . THR A 1 98 ? 5.945 -10.308 -3.243 1.00 93.69 98 THR A CA 1
ATOM 723 C C . THR A 1 98 ? 6.181 -8.978 -3.965 1.00 93.69 98 THR A C 1
ATOM 725 O O . THR A 1 98 ? 5.664 -7.953 -3.526 1.00 93.69 98 THR A O 1
ATOM 728 N N . TYR A 1 99 ? 6.907 -8.975 -5.085 1.00 95.88 99 TYR A N 1
ATOM 729 C CA . TYR A 1 99 ? 7.136 -7.769 -5.878 1.00 95.88 99 TYR A CA 1
ATOM 730 C C . TYR A 1 99 ? 5.992 -7.485 -6.853 1.00 95.88 99 TYR A C 1
ATOM 732 O O . TYR A 1 99 ? 5.677 -6.327 -7.097 1.00 95.88 99 TYR A O 1
ATOM 740 N N . LEU A 1 100 ? 5.325 -8.517 -7.369 1.00 94.19 100 LEU A N 1
ATOM 741 C CA . LEU A 1 100 ? 4.204 -8.349 -8.298 1.00 94.19 100 LEU A CA 1
ATOM 742 C C . LEU A 1 100 ? 2.913 -7.898 -7.599 1.00 94.19 100 LEU A C 1
ATOM 744 O O . LEU A 1 100 ? 2.234 -6.989 -8.073 1.00 94.19 100 LEU A O 1
ATOM 748 N N . GLU A 1 101 ? 2.584 -8.511 -6.461 1.00 86.62 101 GLU A N 1
ATOM 749 C CA . GLU A 1 101 ? 1.289 -8.334 -5.790 1.00 86.62 101 GLU A CA 1
ATOM 750 C C . GLU A 1 101 ? 1.408 -7.824 -4.343 1.00 86.62 101 GLU A C 1
ATOM 752 O O . GLU A 1 101 ? 0.434 -7.322 -3.775 1.00 86.62 101 GLU 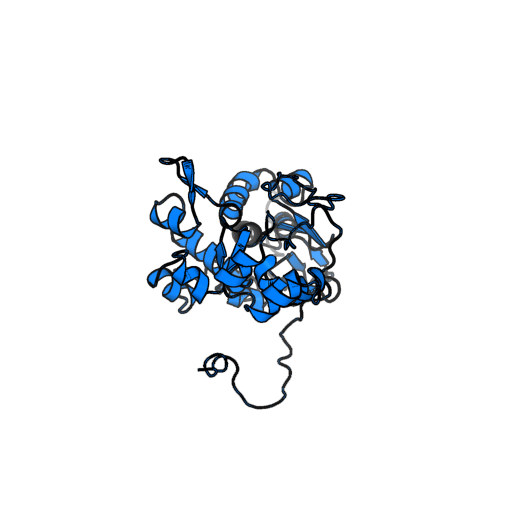A O 1
ATOM 757 N N . GLY A 1 102 ? 2.599 -7.897 -3.746 1.00 88.19 102 GLY A N 1
ATOM 758 C CA . GLY A 1 102 ? 2.819 -7.597 -2.332 1.00 88.19 102 GLY A CA 1
ATOM 759 C C . GLY A 1 102 ? 2.655 -8.797 -1.411 1.00 88.19 102 GLY A C 1
ATOM 760 O O . GLY A 1 102 ? 2.179 -9.865 -1.787 1.00 88.19 102 GLY A O 1
ATOM 761 N N . SER A 1 103 ? 3.048 -8.598 -0.159 1.00 85.38 103 SER A N 1
ATOM 762 C CA . SER A 1 103 ? 2.821 -9.537 0.932 1.00 85.38 103 SER A CA 1
ATOM 763 C C . SER A 1 103 ? 1.551 -9.183 1.721 1.00 85.38 103 SER A C 1
ATOM 765 O O . SER A 1 103 ? 0.755 -8.319 1.343 1.00 85.38 103 SER A O 1
ATOM 767 N N . ARG A 1 104 ? 1.304 -9.919 2.807 1.00 84.31 104 ARG A N 1
ATOM 768 C CA . ARG A 1 104 ? 0.056 -9.867 3.576 1.00 84.31 104 ARG A CA 1
ATOM 769 C C . ARG A 1 104 ? -0.109 -8.504 4.267 1.00 84.31 104 ARG A C 1
ATOM 771 O O . ARG A 1 104 ? 0.712 -8.123 5.095 1.00 84.31 104 ARG A O 1
ATOM 778 N N . CYS A 1 105 ? -1.194 -7.798 3.956 1.00 93.38 105 CYS A N 1
ATOM 779 C CA . CYS A 1 105 ? -1.670 -6.638 4.711 1.00 93.38 105 CYS A CA 1
ATOM 780 C C . CYS A 1 105 ? -2.673 -7.081 5.791 1.00 93.38 105 CYS A C 1
ATOM 782 O O . CYS A 1 105 ? -3.208 -8.190 5.725 1.00 93.38 105 CYS A O 1
ATOM 784 N N . VAL A 1 106 ? -2.952 -6.221 6.775 1.00 96.94 106 VAL A N 1
ATOM 785 C CA . VAL A 1 106 ? -4.046 -6.436 7.739 1.00 96.94 106 VAL A CA 1
ATOM 786 C C . VAL A 1 106 ? -5.371 -6.449 6.970 1.00 96.94 106 VAL A C 1
ATOM 788 O O . VAL A 1 106 ? -5.867 -5.409 6.541 1.00 96.94 106 VAL A O 1
ATOM 791 N N . ALA A 1 107 ? -5.915 -7.641 6.749 1.00 96.19 107 ALA A N 1
ATOM 792 C CA . ALA A 1 107 ? -7.052 -7.920 5.878 1.00 96.19 107 ALA A CA 1
ATOM 793 C C . ALA A 1 107 ? -8.406 -7.697 6.565 1.00 96.19 107 ALA A C 1
ATOM 795 O O . ALA A 1 107 ? -9.411 -7.415 5.915 1.00 96.19 107 ALA A O 1
ATOM 796 N N . GLY A 1 108 ? -8.438 -7.847 7.884 1.00 96.50 108 GLY A N 1
ATOM 797 C CA . GLY A 1 108 ? -9.671 -7.909 8.646 1.00 96.50 108 GLY A CA 1
ATOM 798 C C . GLY A 1 108 ? -9.424 -7.914 10.138 1.00 96.50 108 GLY A C 1
ATOM 799 O O . GLY A 1 108 ? -8.307 -7.701 10.611 1.00 96.50 108 GLY A O 1
ATOM 800 N N . VAL A 1 109 ? -10.493 -8.193 10.864 1.00 96.38 109 VAL A N 1
ATOM 801 C CA . VAL A 1 109 ? -10.503 -8.286 12.314 1.00 96.38 109 VAL A CA 1
ATOM 802 C C . VAL A 1 109 ? -10.965 -9.681 12.716 1.00 96.38 109 VAL A C 1
ATOM 804 O O . VAL A 1 109 ? -11.926 -10.206 12.152 1.00 96.38 109 VAL A O 1
ATOM 807 N N . LEU A 1 110 ? -10.286 -10.269 13.697 1.00 95.00 110 LEU A N 1
ATOM 808 C CA . LEU A 1 110 ? -10.765 -11.445 14.411 1.00 95.00 110 LEU A CA 1
ATOM 809 C C . LEU A 1 110 ? -11.308 -10.991 15.766 1.00 95.00 110 LEU A C 1
ATOM 811 O O . LEU A 1 110 ? -10.543 -10.556 16.629 1.00 95.00 110 LEU A O 1
ATOM 815 N N . VAL A 1 111 ? -12.622 -11.088 15.948 1.00 89.88 111 VAL A N 1
ATOM 816 C CA . VAL A 1 111 ? -13.274 -10.807 17.231 1.00 89.88 111 VAL A CA 1
ATOM 817 C C . VAL A 1 111 ? -13.189 -12.065 18.094 1.00 89.88 111 VAL A C 1
ATOM 819 O O . VAL A 1 111 ? -13.605 -13.139 17.653 1.00 89.88 111 VAL A O 1
ATOM 822 N N . THR A 1 112 ? -12.622 -11.953 19.304 1.00 83.19 112 THR A N 1
ATOM 823 C CA . THR A 1 112 ? -12.442 -13.113 20.198 1.00 83.19 112 THR A CA 1
ATOM 824 C C . THR A 1 112 ? -13.777 -13.775 20.526 1.00 83.19 112 THR A C 1
ATOM 826 O O . THR A 1 112 ? -13.888 -14.999 20.445 1.00 83.19 112 THR A O 1
ATOM 829 N N . GLU A 1 113 ? -14.795 -12.972 20.844 1.00 74.06 113 GLU A N 1
ATOM 830 C CA . GLU A 1 113 ? -16.151 -13.447 21.102 1.00 74.06 113 GLU A CA 1
ATOM 831 C C . GLU A 1 113 ? -16.737 -14.090 19.835 1.00 74.06 113 GLU A C 1
ATOM 833 O O . GLU A 1 113 ? -16.880 -13.454 18.788 1.00 74.06 113 GLU A O 1
ATOM 838 N N . GLY A 1 114 ? -17.006 -15.396 19.910 1.00 71.25 114 GLY A N 1
ATOM 839 C CA . GLY A 1 114 ? -17.519 -16.185 18.788 1.00 71.25 114 GLY A CA 1
ATOM 840 C C . GLY A 1 114 ? -16.502 -16.500 17.683 1.00 71.25 114 GLY A C 1
ATOM 841 O O . GLY A 1 114 ? -16.906 -17.039 16.657 1.00 71.25 114 GLY A O 1
ATOM 842 N N . HIS A 1 115 ? -15.213 -16.172 17.868 1.00 83.44 115 HIS A N 1
ATOM 843 C CA . HIS A 1 115 ? -14.131 -16.426 16.897 1.00 83.44 115 HIS A CA 1
ATOM 844 C C . HIS A 1 115 ? -14.483 -15.976 15.474 1.00 83.44 115 HIS A C 1
ATOM 846 O O . HIS A 1 115 ? -14.225 -16.655 14.477 1.00 83.44 115 HIS A O 1
ATOM 852 N N . ARG A 1 116 ? -15.117 -14.806 15.383 1.00 90.81 116 ARG A N 1
ATOM 853 C CA . ARG A 1 116 ? -15.703 -14.322 14.142 1.00 90.81 116 ARG A CA 1
ATOM 854 C C . ARG A 1 116 ? -14.715 -13.436 13.396 1.00 90.81 116 ARG A C 1
ATOM 856 O O . ARG A 1 116 ? -14.275 -12.401 13.897 1.00 90.81 116 ARG A O 1
ATOM 863 N N . LYS A 1 117 ? -14.402 -13.837 12.167 1.00 94.06 117 LYS A N 1
ATOM 864 C CA . LYS A 1 117 ? -13.636 -13.046 11.200 1.00 94.06 117 LYS A CA 1
ATOM 865 C C . LYS A 1 117 ? -14.567 -12.069 10.483 1.00 94.06 117 LYS A C 1
ATOM 867 O O . LYS A 1 117 ? -15.554 -12.490 9.885 1.00 94.06 117 LYS A O 1
ATOM 872 N N . VAL A 1 118 ? -14.243 -10.779 10.518 1.00 95.56 118 VAL A N 1
ATOM 873 C CA . VAL A 1 118 ? -15.027 -9.706 9.883 1.00 95.56 118 VAL A CA 1
ATOM 874 C C . VAL A 1 118 ? -14.134 -8.747 9.102 1.00 95.56 118 VAL A C 1
ATOM 876 O O . VAL A 1 118 ? -12.930 -8.652 9.352 1.00 95.56 118 VAL A O 1
ATOM 879 N N . SER A 1 119 ? -14.716 -8.012 8.150 1.00 97.56 119 SER A N 1
ATOM 880 C CA . SER A 1 119 ? -14.008 -6.911 7.490 1.00 97.56 119 SER A CA 1
ATOM 881 C C . SER A 1 119 ? -13.745 -5.765 8.473 1.00 97.56 119 SER A C 1
ATOM 883 O O . SER A 1 119 ? -14.450 -5.601 9.470 1.00 97.56 119 SER A O 1
ATOM 885 N N . ILE A 1 120 ? -12.742 -4.936 8.176 1.00 98.06 120 ILE A N 1
ATOM 886 C CA . ILE A 1 120 ? -12.420 -3.755 8.996 1.00 98.06 120 ILE A CA 1
ATOM 887 C C . ILE A 1 120 ? -13.627 -2.814 9.096 1.00 98.06 120 ILE A C 1
ATOM 889 O O . ILE A 1 120 ? -13.936 -2.318 10.174 1.00 98.06 120 ILE A O 1
ATOM 893 N N . TYR A 1 121 ? -14.325 -2.581 7.982 1.00 98.25 121 TYR A N 1
ATOM 894 C CA . TYR A 1 121 ? -15.493 -1.703 7.962 1.00 98.25 121 TYR A CA 1
ATOM 895 C C . TYR A 1 121 ? -16.652 -2.273 8.786 1.00 98.25 121 TYR A C 1
ATOM 897 O O . TYR A 1 121 ? -17.262 -1.546 9.564 1.00 98.25 121 TYR A O 1
ATOM 905 N N . GLN A 1 122 ? -16.894 -3.585 8.704 1.00 97.19 122 GLN A N 1
ATOM 906 C CA . GLN A 1 122 ? -17.905 -4.244 9.527 1.00 97.19 122 GLN A CA 1
ATOM 907 C C . GLN A 1 122 ? -17.579 -4.124 11.025 1.00 97.19 122 GLN A C 1
ATOM 909 O O . GLN A 1 122 ? -18.462 -3.804 11.815 1.00 97.19 122 GLN A O 1
ATOM 914 N N . ALA A 1 123 ? -16.309 -4.286 11.414 1.00 95.81 123 ALA A N 1
ATOM 915 C CA . ALA A 1 123 ? -15.876 -4.086 12.799 1.00 95.81 123 ALA A CA 1
ATOM 916 C C . ALA A 1 123 ? -16.133 -2.651 13.303 1.00 95.81 123 ALA A C 1
ATOM 918 O O . ALA A 1 123 ? -16.461 -2.458 14.475 1.00 95.81 123 ALA A O 1
ATOM 919 N N . VAL A 1 124 ? -16.014 -1.649 12.421 1.00 96.56 124 VAL A N 1
ATOM 920 C CA . VAL A 1 124 ? -16.354 -0.251 12.734 1.00 96.56 124 VAL A CA 1
ATOM 921 C C . VAL A 1 124 ? -17.856 -0.071 12.932 1.00 96.56 124 VAL A C 1
ATOM 923 O O . VAL A 1 124 ? -18.257 0.557 13.909 1.00 96.56 124 VAL A O 1
ATOM 926 N N . LEU A 1 125 ? -18.686 -0.631 12.047 1.00 96.00 125 LEU A N 1
ATOM 927 C CA . LEU A 1 125 ? -20.147 -0.549 12.164 1.00 96.00 125 LEU A CA 1
ATOM 928 C C . LEU A 1 125 ? -20.667 -1.208 13.448 1.00 96.00 125 LEU A C 1
ATOM 930 O O . LEU A 1 125 ? -21.604 -0.713 14.064 1.00 96.00 125 LEU A O 1
ATOM 934 N N . GLU A 1 126 ? -20.031 -2.298 13.871 1.00 93.88 126 GLU A N 1
ATOM 935 C CA . GLU A 1 126 ? -20.361 -3.018 15.105 1.00 93.88 126 GLU A CA 1
ATOM 936 C C . GLU A 1 126 ? -19.783 -2.358 16.369 1.00 93.88 126 GLU A C 1
ATOM 938 O O . GLU A 1 126 ? -20.009 -2.838 17.476 1.00 93.88 126 GLU A O 1
ATOM 943 N N . GLY A 1 127 ? -19.002 -1.282 16.231 1.00 91.69 127 GLY A N 1
ATOM 944 C CA . GLY A 1 127 ? -18.388 -0.569 17.354 1.00 91.69 127 GLY A CA 1
ATOM 945 C C . GLY A 1 127 ? -17.202 -1.286 18.012 1.00 91.69 127 GLY A C 1
ATOM 946 O O . GLY A 1 127 ? -16.633 -0.757 18.966 1.00 91.69 127 GLY A O 1
ATOM 947 N N . THR A 1 128 ? -16.784 -2.448 17.500 1.00 90.94 128 THR A N 1
ATOM 948 C CA . THR A 1 128 ? -15.619 -3.193 18.018 1.00 90.94 128 THR A CA 1
ATOM 949 C C . THR A 1 128 ? -14.296 -2.517 17.651 1.00 90.94 128 THR A C 1
ATOM 951 O O . THR A 1 128 ? -13.324 -2.605 18.399 1.00 90.94 128 THR A O 1
ATOM 954 N N . LEU A 1 129 ? -14.261 -1.774 16.539 1.00 92.88 129 LEU A N 1
ATOM 955 C CA . LEU A 1 129 ? -13.117 -0.974 16.112 1.00 92.88 129 LEU A CA 1
ATOM 956 C C . LEU A 1 129 ? -13.501 0.505 16.007 1.00 92.88 129 LEU A C 1
ATOM 958 O O . LEU A 1 129 ? -14.493 0.865 15.380 1.00 92.88 129 LEU A O 1
ATOM 962 N N . ARG A 1 130 ? -12.690 1.400 16.585 1.00 94.50 130 ARG A N 1
ATOM 963 C CA . ARG A 1 130 ? -12.953 2.846 16.498 1.00 94.50 130 ARG A CA 1
ATOM 964 C C . ARG A 1 130 ? -12.909 3.317 15.032 1.00 94.50 130 ARG A C 1
ATOM 966 O O . ARG A 1 130 ? -11.968 2.939 14.328 1.00 94.50 130 ARG A O 1
ATOM 973 N N . PRO A 1 131 ? -13.812 4.219 14.590 1.00 96.19 131 PRO A N 1
ATOM 974 C CA . PRO A 1 131 ? -13.861 4.679 13.198 1.00 96.19 131 PRO A CA 1
ATOM 975 C C . PRO A 1 131 ? -12.532 5.227 12.667 1.00 96.19 131 PRO A C 1
ATOM 977 O O . PRO A 1 131 ? -12.140 4.916 11.546 1.00 96.19 131 PRO A O 1
ATOM 980 N N . GLY A 1 132 ? -11.803 5.988 13.493 1.00 94.94 132 GLY A N 1
ATOM 981 C CA . GLY A 1 132 ? -10.481 6.506 13.134 1.00 94.94 132 GLY A CA 1
ATOM 982 C C . GLY A 1 132 ? -9.475 5.392 12.836 1.00 94.94 132 GLY A C 1
ATOM 983 O O . GLY A 1 132 ? -8.865 5.396 11.777 1.00 94.94 132 GLY A O 1
ATOM 984 N N . ALA A 1 133 ? -9.353 4.394 13.717 1.00 94.75 133 ALA A N 1
ATOM 985 C CA . ALA A 1 133 ? -8.442 3.266 13.509 1.00 94.75 133 ALA A CA 1
ATOM 986 C C . ALA A 1 133 ? -8.836 2.424 12.281 1.00 94.75 133 ALA A C 1
ATOM 988 O O . ALA A 1 133 ? -7.972 2.040 11.493 1.00 94.75 133 ALA A O 1
ATOM 989 N N . GLY A 1 134 ? -10.138 2.191 12.085 1.00 97.31 134 GLY A N 1
ATOM 990 C CA . GLY A 1 134 ? -10.649 1.467 10.922 1.00 97.31 134 GLY A CA 1
ATOM 991 C C . GLY A 1 134 ? -10.350 2.169 9.599 1.00 97.31 134 GLY A C 1
ATOM 992 O O . GLY A 1 134 ? -9.885 1.523 8.663 1.00 97.31 134 GLY A O 1
ATOM 993 N N . LEU A 1 135 ? -10.528 3.493 9.532 1.00 98.00 135 LEU A N 1
ATOM 994 C CA . LEU A 1 135 ? -10.177 4.271 8.343 1.00 98.00 135 LEU A CA 1
ATOM 995 C C . LEU A 1 135 ? -8.689 4.133 8.001 1.00 98.00 135 LEU A C 1
ATOM 997 O O . LEU A 1 135 ? -8.355 3.875 6.849 1.00 98.00 135 LEU A O 1
ATOM 1001 N N . LEU A 1 136 ? -7.801 4.242 8.994 1.00 97.25 136 LEU A N 1
ATOM 1002 C CA . LEU A 1 136 ? -6.358 4.169 8.753 1.00 97.25 136 LEU A CA 1
ATOM 1003 C C . LEU A 1 136 ? -5.938 2.798 8.196 1.00 97.25 136 LEU A C 1
ATOM 1005 O O . LEU A 1 136 ? -5.061 2.734 7.335 1.00 97.25 136 LEU A O 1
ATOM 1009 N N . LEU A 1 137 ? -6.573 1.712 8.652 1.00 98.12 137 LEU A N 1
ATOM 1010 C CA . LEU A 1 137 ? -6.341 0.361 8.131 1.00 98.12 137 LEU A CA 1
ATOM 1011 C C . LEU A 1 137 ? -6.908 0.166 6.717 1.00 98.12 137 LEU A C 1
ATOM 1013 O O . LEU A 1 137 ? -6.245 -0.451 5.885 1.00 98.12 137 LEU A O 1
ATOM 1017 N N . LEU A 1 138 ? -8.091 0.711 6.419 1.00 98.69 138 LEU A N 1
ATOM 1018 C CA . LEU A 1 138 ? -8.675 0.661 5.072 1.00 98.69 138 LEU A CA 1
ATOM 1019 C C . LEU A 1 138 ? -7.847 1.472 4.062 1.00 98.69 138 LEU A C 1
ATOM 1021 O O . LEU A 1 138 ? -7.633 1.021 2.939 1.00 98.69 138 LEU A O 1
ATOM 1025 N N . GLU A 1 139 ? -7.323 2.633 4.458 1.00 98.56 139 GLU A N 1
ATOM 1026 C CA . GLU A 1 139 ? -6.391 3.407 3.630 1.00 98.56 139 GLU A CA 1
ATOM 1027 C C . GLU A 1 139 ? -5.090 2.637 3.380 1.00 98.56 139 GLU A C 1
ATOM 1029 O O . GLU A 1 139 ? -4.590 2.634 2.258 1.00 98.56 139 GLU A O 1
ATOM 1034 N N . ALA A 1 140 ? -4.569 1.924 4.386 1.00 98.25 140 ALA A N 1
ATOM 1035 C CA . ALA A 1 140 ? -3.404 1.060 4.210 1.00 98.25 140 ALA A CA 1
ATOM 1036 C C . ALA A 1 140 ? -3.679 -0.081 3.216 1.00 98.25 140 ALA A C 1
ATOM 1038 O O . ALA A 1 140 ? -2.835 -0.373 2.373 1.00 98.25 140 ALA A O 1
ATOM 1039 N N . GLN A 1 141 ? -4.862 -0.702 3.260 1.00 98.31 141 GLN A N 1
ATOM 1040 C CA . GLN A 1 141 ? -5.279 -1.695 2.263 1.00 98.31 141 GLN A CA 1
ATOM 1041 C C . GLN A 1 141 ? -5.341 -1.095 0.847 1.00 98.31 141 GLN A C 1
ATOM 1043 O O . GLN A 1 141 ? -4.749 -1.637 -0.089 1.00 98.31 141 GLN A O 1
ATOM 1048 N N . ALA A 1 142 ? -5.998 0.057 0.691 1.00 98.38 142 ALA A N 1
ATOM 1049 C CA . ALA A 1 142 ? -6.100 0.750 -0.593 1.00 98.38 142 ALA A CA 1
ATOM 1050 C C . ALA A 1 142 ? -4.714 1.115 -1.158 1.00 98.38 142 ALA A C 1
ATOM 1052 O O . ALA A 1 142 ? -4.427 0.819 -2.317 1.00 98.38 142 ALA A O 1
ATOM 1053 N N . ALA A 1 143 ? -3.825 1.656 -0.321 1.00 98.19 143 ALA A N 1
ATOM 1054 C CA . ALA A 1 143 ? -2.472 2.063 -0.699 1.00 98.19 143 ALA A CA 1
ATOM 1055 C C . ALA A 1 143 ? -1.492 0.900 -0.931 1.00 98.19 143 ALA A C 1
ATOM 1057 O O . ALA A 1 143 ? -0.391 1.122 -1.434 1.00 98.19 143 ALA A O 1
ATOM 1058 N N . THR A 1 144 ? -1.868 -0.330 -0.570 1.00 96.88 144 THR A N 1
ATOM 1059 C CA . THR A 1 144 ? -1.064 -1.547 -0.789 1.00 96.88 144 THR A CA 1
ATOM 1060 C C . THR A 1 144 ? -1.604 -2.433 -1.909 1.00 96.88 144 THR A C 1
ATOM 1062 O O . THR A 1 144 ? -0.992 -3.455 -2.223 1.00 96.88 144 THR A O 1
ATOM 1065 N N . GLY A 1 145 ? -2.708 -2.029 -2.548 1.00 93.31 145 GLY A N 1
ATOM 1066 C CA . GLY A 1 145 ? -3.182 -2.617 -3.797 1.00 93.31 145 GLY A CA 1
ATOM 1067 C C . GLY A 1 145 ? -4.665 -2.964 -3.827 1.00 93.31 145 GLY A C 1
ATOM 1068 O O . GLY A 1 145 ? -5.230 -3.018 -4.914 1.00 93.31 145 GLY A O 1
ATOM 1069 N N . CYS A 1 146 ? -5.332 -3.226 -2.704 1.00 94.38 146 CYS A N 1
ATOM 1070 C CA . CYS A 1 146 ? -6.746 -3.619 -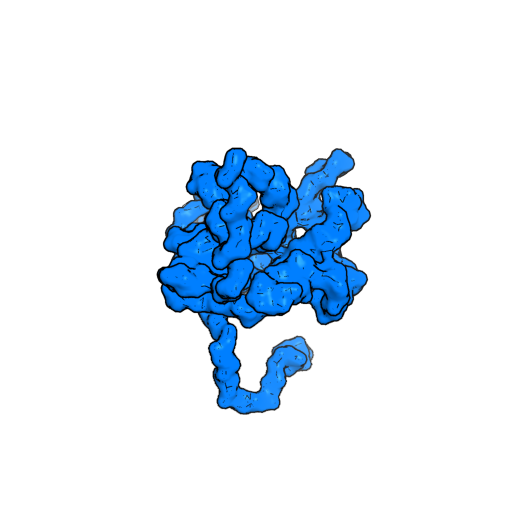2.725 1.00 94.38 146 CYS A CA 1
ATOM 1071 C C . CYS A 1 146 ? -7.382 -3.596 -1.339 1.00 94.38 146 CYS A C 1
ATOM 1073 O O . CYS A 1 146 ? -6.732 -3.922 -0.349 1.00 94.38 146 CYS A O 1
ATOM 1075 N N . LEU A 1 147 ? -8.682 -3.308 -1.300 1.00 98.00 147 LEU A N 1
ATOM 1076 C CA . LEU A 1 147 ? -9.518 -3.558 -0.130 1.00 98.00 147 LEU A CA 1
ATOM 1077 C C . LEU A 1 147 ? -9.849 -5.045 -0.046 1.00 98.00 147 LEU A C 1
ATOM 1079 O O . LEU A 1 147 ? -10.163 -5.665 -1.065 1.00 98.00 147 LEU A O 1
ATOM 1083 N N . VAL A 1 148 ? -9.784 -5.613 1.156 1.00 96.94 148 VAL A N 1
ATOM 1084 C CA . VAL A 1 148 ? -9.921 -7.060 1.365 1.00 96.94 148 VAL A CA 1
ATOM 1085 C C . VAL A 1 148 ? -11.248 -7.379 2.052 1.00 96.94 148 VAL A C 1
ATOM 1087 O O . VAL A 1 148 ? -11.578 -6.801 3.085 1.00 96.94 148 VAL A O 1
ATOM 1090 N N . ASP A 1 149 ? -12.005 -8.318 1.485 1.00 96.62 149 ASP A N 1
ATOM 1091 C CA . ASP A 1 149 ? -13.095 -9.015 2.169 1.00 96.62 149 ASP A CA 1
ATOM 1092 C C . ASP A 1 149 ? -12.523 -10.319 2.743 1.00 96.62 149 ASP A C 1
ATOM 1094 O O . ASP A 1 149 ? -12.324 -11.280 1.993 1.00 96.62 149 ASP A O 1
ATOM 1098 N N . PRO A 1 150 ? -12.238 -10.382 4.054 1.00 95.00 150 PRO A N 1
ATOM 1099 C CA . PRO A 1 150 ? -11.598 -11.545 4.654 1.00 95.00 150 PRO A CA 1
ATOM 1100 C C . PRO A 1 150 ? -12.534 -12.754 4.770 1.00 95.00 150 PRO A C 1
ATOM 1102 O O . PRO A 1 150 ? -12.052 -13.866 4.981 1.00 95.00 150 PRO A O 1
ATOM 1105 N N . VAL A 1 151 ? -13.854 -12.558 4.654 1.00 93.44 151 VAL A N 1
ATOM 1106 C CA . VAL A 1 151 ? -14.862 -13.627 4.747 1.00 93.44 151 VAL A CA 1
ATOM 1107 C C . VAL A 1 151 ? -15.002 -14.333 3.406 1.00 93.44 151 VAL A C 1
ATOM 1109 O O . VAL A 1 151 ? -15.065 -15.557 3.359 1.00 93.44 151 VAL A O 1
ATOM 1112 N N . ARG A 1 152 ? -15.030 -13.562 2.315 1.00 92.81 152 ARG A N 1
ATOM 1113 C CA . ARG A 1 152 ? -15.163 -14.092 0.947 1.00 92.81 152 ARG A CA 1
ATOM 1114 C C . ARG A 1 152 ? -13.829 -14.307 0.234 1.00 92.81 152 ARG A C 1
ATOM 1116 O O . ARG A 1 152 ? -13.840 -14.715 -0.922 1.00 92.81 152 ARG A O 1
ATOM 1123 N N . ASP A 1 153 ? -12.721 -13.984 0.899 1.00 92.62 153 ASP A N 1
ATOM 1124 C CA . ASP A 1 153 ? -11.368 -13.979 0.336 1.00 92.62 153 ASP A CA 1
ATOM 1125 C C . ASP A 1 153 ? -11.290 -13.189 -0.983 1.00 92.62 153 ASP A C 1
ATOM 1127 O O . ASP A 1 153 ? -10.716 -13.600 -1.992 1.00 92.62 153 ASP A O 1
ATOM 1131 N N . LEU A 1 154 ? -11.954 -12.028 -0.992 1.00 93.56 154 LEU A N 1
ATOM 1132 C CA . LEU A 1 154 ? -11.970 -11.133 -2.142 1.00 93.56 154 LEU A CA 1
ATOM 1133 C C . LEU A 1 154 ? -11.041 -9.962 -1.905 1.00 93.56 154 LEU A C 1
ATOM 1135 O O . LEU A 1 154 ? -10.840 -9.486 -0.792 1.00 93.56 154 LEU A O 1
ATOM 1139 N N . ARG A 1 155 ? -10.531 -9.438 -3.004 1.00 93.75 155 ARG A N 1
ATOM 1140 C CA . ARG A 1 155 ? -9.641 -8.291 -3.014 1.00 93.75 155 ARG A CA 1
ATOM 1141 C C . ARG A 1 155 ? -10.063 -7.392 -4.162 1.00 93.75 155 ARG A C 1
ATOM 1143 O O . ARG A 1 155 ? -10.036 -7.806 -5.323 1.00 93.75 155 ARG A O 1
ATOM 1150 N N . LEU A 1 156 ? -10.501 -6.196 -3.814 1.00 96.06 156 LEU A N 1
ATOM 1151 C CA . LEU A 1 156 ? -11.309 -5.323 -4.652 1.00 96.06 156 LEU A CA 1
ATOM 1152 C C . LEU A 1 156 ? -10.636 -3.957 -4.802 1.00 96.06 156 LEU A C 1
ATOM 1154 O O . LEU A 1 156 ? -9.962 -3.483 -3.884 1.00 96.06 156 LEU A O 1
ATOM 1158 N N . THR A 1 157 ? -10.854 -3.305 -5.943 1.00 97.06 157 THR A N 1
ATOM 1159 C CA . THR A 1 157 ? -10.602 -1.858 -6.056 1.00 97.06 157 THR A CA 1
ATOM 1160 C C . THR A 1 157 ? -11.587 -1.093 -5.175 1.00 97.06 157 THR A C 1
ATOM 1162 O O . THR A 1 157 ? -12.632 -1.631 -4.787 1.00 97.06 157 THR A O 1
ATOM 1165 N N . VAL A 1 158 ? -11.306 0.177 -4.881 1.00 98.25 158 VAL A N 1
ATOM 1166 C CA . VAL A 1 158 ? -12.197 0.984 -4.028 1.00 98.25 158 VAL A CA 1
ATOM 1167 C C . VAL A 1 158 ? -13.605 1.077 -4.628 1.00 98.25 158 VAL A C 1
ATOM 1169 O O . VAL A 1 158 ? -14.599 0.827 -3.942 1.00 98.25 158 VAL A O 1
ATOM 1172 N N . HIS A 1 159 ? -13.707 1.310 -5.940 1.00 97.75 159 HIS A N 1
ATOM 1173 C CA . HIS A 1 159 ? -14.992 1.324 -6.644 1.00 97.75 159 HIS A CA 1
ATOM 1174 C C . HIS A 1 159 ? -15.765 0.004 -6.527 1.00 97.75 159 HIS A C 1
ATOM 1176 O O . HIS A 1 159 ? -16.983 0.013 -6.324 1.00 97.75 159 HIS A O 1
ATOM 1182 N N . GLN A 1 160 ? -15.082 -1.135 -6.665 1.00 97.88 160 GLN A N 1
ATOM 1183 C CA . GLN A 1 160 ? -15.709 -2.451 -6.536 1.00 97.88 160 GLN A CA 1
ATOM 1184 C C . GLN A 1 160 ? -16.165 -2.716 -5.099 1.00 97.88 160 GLN A C 1
ATOM 1186 O O . GLN A 1 160 ? -17.258 -3.244 -4.899 1.00 97.88 160 GLN A O 1
ATOM 1191 N N . ALA A 1 161 ? -15.354 -2.336 -4.112 1.00 98.31 161 ALA A N 1
ATOM 1192 C CA . ALA A 1 161 ? -15.659 -2.513 -2.700 1.00 98.31 161 ALA A CA 1
ATOM 1193 C C . ALA A 1 161 ? -16.911 -1.730 -2.287 1.00 98.31 161 ALA A C 1
ATOM 1195 O O . ALA A 1 161 ? -17.794 -2.304 -1.655 1.00 98.31 161 ALA A O 1
ATOM 1196 N N . VAL A 1 162 ? -17.047 -0.471 -2.721 1.00 98.06 162 VAL A N 1
ATOM 1197 C CA . VAL A 1 162 ? -18.266 0.320 -2.478 1.00 98.06 162 VAL A CA 1
ATOM 1198 C C . VAL A 1 162 ? -19.473 -0.289 -3.188 1.00 98.06 162 VAL A C 1
ATOM 1200 O O . VAL A 1 162 ? -20.528 -0.455 -2.582 1.00 98.06 162 VAL A O 1
ATOM 1203 N N . ARG A 1 163 ? -19.332 -0.683 -4.462 1.00 97.69 163 ARG A N 1
ATOM 1204 C CA . ARG A 1 163 ? -20.431 -1.300 -5.229 1.00 97.69 163 ARG A CA 1
ATOM 1205 C C . ARG A 1 163 ? -20.945 -2.588 -4.579 1.00 97.69 163 ARG A C 1
ATOM 1207 O O . ARG A 1 163 ? -22.134 -2.870 -4.652 1.00 97.69 163 ARG A O 1
ATOM 1214 N N . ARG A 1 164 ? -20.050 -3.370 -3.971 1.00 97.00 164 ARG A N 1
ATOM 1215 C CA . ARG A 1 164 ? -20.368 -4.629 -3.280 1.00 97.00 164 ARG A CA 1
ATOM 1216 C C . ARG A 1 164 ? -20.714 -4.444 -1.796 1.00 97.00 164 ARG A C 1
ATOM 1218 O O . ARG A 1 164 ? -20.942 -5.441 -1.121 1.00 97.00 164 ARG A O 1
ATOM 1225 N N . GLY A 1 165 ? -20.733 -3.210 -1.288 1.00 96.62 165 GLY A N 1
ATOM 1226 C CA . GLY A 1 165 ? -21.042 -2.913 0.112 1.00 96.62 165 GLY A CA 1
ATOM 1227 C C . GLY A 1 165 ? -19.978 -3.371 1.116 1.00 96.62 165 GLY A C 1
ATOM 1228 O O . GLY A 1 165 ? -20.283 -3.504 2.294 1.00 96.62 165 GLY A O 1
ATOM 1229 N N . LEU A 1 166 ? -18.737 -3.622 0.678 1.00 97.88 166 LEU A N 1
ATOM 1230 C CA . LEU A 1 166 ? -17.622 -3.931 1.585 1.00 97.88 166 LEU A CA 1
ATOM 1231 C C . LEU A 1 166 ? -17.221 -2.703 2.420 1.00 97.88 166 LEU A C 1
ATOM 1233 O O . LEU A 1 166 ? -16.798 -2.851 3.564 1.00 97.88 166 LEU A O 1
ATOM 1237 N N . VAL A 1 167 ? -17.349 -1.509 1.837 1.00 98.25 167 VAL A N 1
ATOM 1238 C CA . VAL A 1 167 ? -17.144 -0.206 2.486 1.00 98.25 167 VAL A CA 1
ATOM 1239 C C . VAL A 1 167 ? -18.268 0.751 2.090 1.00 98.25 167 VAL A C 1
ATOM 1241 O O . VAL A 1 167 ? -18.826 0.642 0.995 1.00 98.25 167 VAL A O 1
ATOM 1244 N N . GLY A 1 168 ? -18.597 1.694 2.970 1.00 97.44 168 GLY A N 1
ATOM 1245 C CA . GLY A 1 168 ? -19.624 2.700 2.719 1.00 97.44 168 GLY A CA 1
ATOM 1246 C C . GLY A 1 168 ? -19.182 3.807 1.757 1.00 97.44 168 GLY A C 1
ATOM 1247 O O . GLY A 1 168 ? -17.990 4.066 1.557 1.00 97.44 168 GLY A O 1
ATOM 1248 N N . ARG A 1 169 ? -20.162 4.476 1.137 1.00 97.69 169 ARG A N 1
ATOM 1249 C CA . ARG A 1 169 ? -19.928 5.558 0.158 1.00 97.69 169 ARG A CA 1
ATOM 1250 C C . ARG A 1 169 ? -19.266 6.780 0.788 1.00 97.69 169 ARG A C 1
ATOM 1252 O O . ARG A 1 169 ? -18.538 7.487 0.104 1.00 97.69 169 ARG A O 1
ATOM 1259 N N . GLU A 1 170 ? -19.484 7.002 2.077 1.00 97.75 170 GLU A N 1
ATOM 1260 C CA . GLU A 1 170 ? -18.909 8.091 2.865 1.00 97.75 170 GLU A CA 1
ATOM 1261 C C . GLU A 1 170 ? -17.380 8.024 2.977 1.00 97.75 170 GLU A C 1
ATOM 1263 O O . GLU A 1 170 ? -16.736 9.033 3.264 1.00 97.75 170 GLU A O 1
ATOM 1268 N N . LEU A 1 171 ? -16.785 6.850 2.739 1.00 97.88 171 LEU A N 1
ATOM 1269 C CA . LEU A 1 171 ? -15.333 6.667 2.746 1.00 97.88 171 LEU A CA 1
ATOM 1270 C C . LEU A 1 171 ? -14.712 6.720 1.345 1.00 97.88 171 LEU A C 1
ATOM 1272 O O . LEU A 1 171 ? -13.487 6.750 1.243 1.00 97.88 171 LEU A O 1
ATOM 1276 N N . MET A 1 172 ? -15.524 6.753 0.280 1.00 98.06 172 MET A N 1
ATOM 1277 C CA . MET A 1 172 ? -15.068 6.624 -1.109 1.00 98.06 172 MET A CA 1
ATOM 1278 C C . MET A 1 172 ? -13.924 7.587 -1.437 1.00 98.06 172 MET A C 1
ATOM 1280 O O . MET A 1 172 ? -12.859 7.140 -1.848 1.00 98.06 172 MET A O 1
ATOM 1284 N N . ASP A 1 173 ? -14.105 8.889 -1.210 1.00 98.12 173 ASP A N 1
ATOM 1285 C CA . ASP A 1 173 ? -13.121 9.898 -1.623 1.00 98.12 173 ASP A CA 1
ATOM 1286 C C . ASP A 1 173 ? -11.784 9.744 -0.889 1.00 98.12 173 ASP A C 1
ATOM 1288 O O . ASP A 1 173 ? -10.713 9.877 -1.486 1.00 98.12 173 ASP A O 1
ATOM 1292 N N . LYS A 1 174 ? -11.832 9.393 0.402 1.00 97.94 174 LYS A N 1
ATOM 1293 C CA . LYS A 1 174 ? -10.632 9.152 1.217 1.00 97.94 174 LYS A CA 1
ATOM 1294 C C . LYS A 1 174 ? -9.887 7.910 0.736 1.00 97.94 174 LYS A C 1
ATOM 1296 O O . LYS A 1 174 ? -8.671 7.942 0.569 1.00 97.94 174 LYS A O 1
ATOM 1301 N N . LEU A 1 175 ? -10.620 6.835 0.454 1.00 98.62 175 LEU A N 1
ATOM 1302 C CA . LEU A 1 175 ? -10.036 5.581 -0.013 1.00 98.62 175 LEU A CA 1
ATOM 1303 C C . LEU A 1 175 ? -9.508 5.689 -1.447 1.00 98.62 175 LEU A C 1
ATOM 1305 O O . LEU A 1 175 ? -8.441 5.151 -1.721 1.00 98.62 175 LEU A O 1
ATOM 1309 N N . LEU A 1 176 ? -10.177 6.429 -2.337 1.00 98.31 176 LEU A N 1
ATOM 1310 C CA . LEU A 1 176 ? -9.657 6.739 -3.674 1.00 98.31 176 LEU A CA 1
ATOM 1311 C C . LEU A 1 176 ? -8.382 7.586 -3.594 1.00 98.31 176 LEU A C 1
ATOM 1313 O O . LEU A 1 176 ? -7.441 7.349 -4.348 1.00 98.31 176 LEU A O 1
ATOM 1317 N N . SER A 1 177 ? -8.314 8.540 -2.659 1.00 97.81 177 SER A N 1
ATOM 1318 C CA . SER A 1 177 ? -7.090 9.312 -2.407 1.00 97.81 177 SER A CA 1
ATOM 1319 C C . SER A 1 177 ? -5.919 8.420 -1.970 1.00 97.81 177 SER A C 1
ATOM 1321 O O . SER A 1 177 ? -4.790 8.628 -2.418 1.00 97.81 177 SER A O 1
ATOM 1323 N N . ALA A 1 178 ? -6.181 7.394 -1.153 1.00 98.44 178 ALA A N 1
ATOM 1324 C CA . ALA A 1 178 ? -5.177 6.410 -0.749 1.00 98.44 178 ALA A CA 1
ATOM 1325 C C . ALA A 1 178 ? -4.828 5.407 -1.871 1.00 98.44 178 ALA A C 1
ATOM 1327 O O . ALA A 1 178 ? -3.662 5.057 -2.031 1.00 98.44 178 ALA A O 1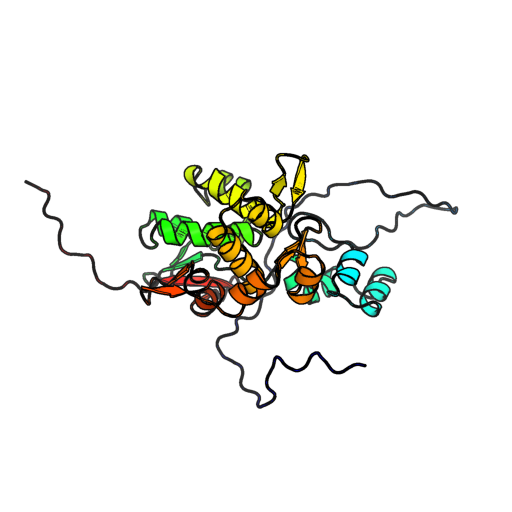
ATOM 1328 N N . GLU A 1 179 ? -5.798 4.975 -2.688 1.00 98.50 179 GLU A N 1
ATOM 1329 C CA . GLU A 1 179 ? -5.580 4.070 -3.834 1.00 98.50 179 GLU A CA 1
ATOM 1330 C C . GLU A 1 179 ? -4.654 4.686 -4.898 1.00 98.50 179 GLU A C 1
ATOM 1332 O O . GLU A 1 179 ? -3.910 3.963 -5.562 1.00 98.50 179 GLU A O 1
ATOM 1337 N N . ARG A 1 180 ? -4.593 6.022 -4.995 1.00 98.31 180 ARG A N 1
ATOM 1338 C CA . ARG A 1 180 ? -3.613 6.733 -5.839 1.00 98.31 180 ARG A CA 1
ATOM 1339 C C . ARG A 1 180 ? -2.157 6.476 -5.453 1.00 98.31 180 ARG A C 1
ATOM 1341 O O . ARG A 1 180 ? -1.282 6.631 -6.295 1.00 98.31 180 ARG A O 1
ATOM 1348 N N . ALA A 1 181 ? -1.872 5.995 -4.243 1.00 98.25 181 ALA A N 1
ATOM 1349 C CA . ALA A 1 181 ? -0.535 5.503 -3.905 1.00 98.25 181 ALA A CA 1
ATOM 1350 C C . ALA A 1 181 ? -0.122 4.260 -4.723 1.00 98.25 181 ALA A C 1
ATOM 1352 O O . ALA A 1 181 ? 1.059 3.923 -4.757 1.00 98.25 181 ALA A O 1
ATOM 1353 N N . VAL A 1 182 ? -1.085 3.590 -5.368 1.00 97.94 182 VAL A N 1
ATOM 1354 C CA . VAL A 1 182 ? -0.888 2.438 -6.259 1.00 97.94 182 VAL A CA 1
ATOM 1355 C C . VAL A 1 182 ? -1.016 2.840 -7.724 1.00 97.94 182 VAL A C 1
ATOM 1357 O O . VAL A 1 182 ? -0.218 2.410 -8.547 1.00 97.94 182 VAL A O 1
ATOM 1360 N N . THR A 1 183 ? -2.035 3.635 -8.065 1.00 97.31 183 THR A N 1
ATOM 1361 C CA . THR A 1 183 ? -2.329 4.011 -9.461 1.00 97.31 183 THR A CA 1
ATOM 1362 C C . THR A 1 183 ? -1.609 5.275 -9.921 1.00 97.31 183 THR A C 1
ATOM 1364 O O . THR A 1 183 ? -1.672 5.596 -11.099 1.00 97.31 183 THR A O 1
ATOM 1367 N N . GLY A 1 184 ? -0.973 6.003 -9.002 1.00 97.56 184 GLY A N 1
ATOM 1368 C CA . GLY A 1 184 ? -0.359 7.309 -9.218 1.00 97.56 184 GLY A CA 1
ATOM 1369 C C . GLY A 1 184 ? -1.316 8.478 -8.969 1.00 97.56 184 GLY A C 1
ATOM 1370 O O . GLY A 1 184 ? -2.544 8.347 -9.012 1.00 97.56 184 GLY A O 1
ATOM 1371 N N . TYR A 1 185 ? -0.728 9.638 -8.685 1.00 97.75 185 TYR A N 1
ATOM 1372 C CA . TYR A 1 185 ? -1.419 10.916 -8.535 1.00 97.75 185 TYR A CA 1
ATOM 1373 C C . TYR A 1 185 ? -1.295 11.708 -9.835 1.00 97.75 185 TYR A C 1
ATOM 1375 O O . TYR A 1 185 ? -0.255 11.677 -10.480 1.00 97.75 185 TYR A O 1
ATOM 1383 N N . THR A 1 186 ? -2.331 12.448 -10.217 1.00 96.44 186 THR A N 1
ATOM 1384 C CA . THR A 1 186 ? -2.245 13.371 -11.354 1.00 96.44 186 THR A CA 1
ATOM 1385 C C . THR A 1 186 ? -1.753 14.723 -10.861 1.00 96.44 186 THR A C 1
ATOM 1387 O O . THR A 1 186 ? -2.382 15.326 -9.991 1.00 96.44 186 THR A O 1
ATOM 1390 N N . ASP A 1 187 ? -0.640 15.205 -11.407 1.00 95.31 187 ASP A N 1
ATOM 1391 C CA . ASP A 1 187 ? -0.146 16.552 -11.138 1.00 95.31 187 ASP A CA 1
ATOM 1392 C C . ASP A 1 187 ? -1.099 17.604 -11.737 1.00 95.31 187 ASP A C 1
ATOM 1394 O O . ASP A 1 187 ? -1.261 17.631 -12.959 1.00 95.31 187 ASP A O 1
ATOM 1398 N N . PRO A 1 188 ? -1.697 18.505 -10.934 1.00 94.06 188 PRO A N 1
ATOM 1399 C CA . PRO A 1 188 ? -2.648 19.498 -11.438 1.00 94.06 188 PRO A CA 1
ATOM 1400 C C . PRO A 1 188 ? -2.064 20.473 -12.468 1.00 94.06 188 PRO A C 1
ATOM 1402 O O . PRO A 1 188 ? -2.820 21.072 -13.226 1.00 94.06 188 PRO A O 1
ATOM 1405 N N . HIS A 1 189 ? -0.739 20.649 -12.488 1.00 91.94 189 HIS A N 1
ATOM 1406 C CA . HIS A 1 189 ? -0.075 21.606 -13.375 1.00 91.94 189 HIS A CA 1
ATOM 1407 C C . HIS A 1 189 ? 0.302 20.990 -14.724 1.00 91.94 189 HIS A C 1
ATOM 1409 O O . HIS A 1 189 ? 0.036 21.587 -15.762 1.00 91.94 189 HIS A O 1
ATOM 1415 N N . SER A 1 190 ? 0.926 19.807 -14.723 1.00 94.69 190 SER A N 1
ATOM 1416 C CA . SER A 1 190 ? 1.384 19.152 -15.958 1.00 94.69 190 SER A CA 1
ATOM 1417 C C . SER A 1 190 ? 0.425 18.093 -16.507 1.00 94.69 190 SER A C 1
ATOM 1419 O O . SER A 1 190 ? 0.607 17.649 -17.636 1.00 94.69 190 SER A O 1
ATOM 1421 N N . GLY A 1 191 ? -0.545 17.629 -15.712 1.00 94.69 191 GLY A N 1
ATOM 1422 C CA . GLY A 1 191 ? -1.375 16.463 -16.034 1.00 94.69 191 GLY A CA 1
ATOM 1423 C C . GLY A 1 191 ? -0.630 15.123 -15.967 1.00 94.69 191 GLY A C 1
ATOM 1424 O O . GLY A 1 191 ? -1.228 14.082 -16.230 1.00 94.69 191 GLY A O 1
ATOM 1425 N N . SER A 1 192 ? 0.657 15.128 -15.609 1.00 95.25 192 SER A N 1
ATOM 1426 C CA . SER A 1 192 ? 1.485 13.920 -15.568 1.00 95.25 192 SER A CA 1
ATOM 1427 C C . SER A 1 192 ? 1.140 13.037 -14.373 1.00 95.25 192 SER A C 1
ATOM 1429 O O . SER A 1 192 ? 0.737 13.526 -13.313 1.00 95.25 192 SER A O 1
ATOM 1431 N N . LEU A 1 193 ? 1.351 11.730 -14.534 1.00 96.25 193 LEU A N 1
ATOM 1432 C CA . LEU A 1 193 ? 1.288 10.780 -13.431 1.00 96.25 193 LEU A CA 1
ATOM 1433 C C . LEU A 1 193 ? 2.542 10.918 -12.560 1.00 96.25 193 LEU A C 1
ATOM 1435 O O . LEU A 1 193 ? 3.654 10.854 -13.075 1.00 96.25 193 LEU A O 1
ATOM 1439 N N . ILE A 1 194 ? 2.359 11.097 -11.255 1.00 97.50 194 ILE A N 1
ATOM 1440 C CA . ILE A 1 194 ? 3.438 11.228 -10.274 1.00 97.50 194 ILE A CA 1
ATOM 1441 C C . ILE A 1 194 ? 3.259 10.237 -9.120 1.00 97.50 194 ILE A C 1
ATOM 1443 O O . ILE A 1 194 ? 2.150 9.795 -8.799 1.00 97.50 194 ILE A O 1
ATOM 1447 N N . SER A 1 195 ? 4.369 9.897 -8.477 1.00 97.94 195 SER A N 1
ATOM 1448 C CA . SER A 1 195 ? 4.414 9.005 -7.320 1.00 97.94 195 SER A CA 1
ATOM 1449 C C . SER A 1 195 ? 3.816 9.626 -6.055 1.00 97.94 195 SER A C 1
ATOM 1451 O O . SER A 1 195 ? 3.644 10.842 -5.941 1.00 97.94 195 SER A O 1
ATOM 1453 N N . LEU A 1 196 ? 3.538 8.781 -5.055 1.00 98.12 196 LEU A N 1
ATOM 1454 C CA . LEU A 1 196 ? 3.116 9.225 -3.721 1.00 98.12 196 LEU A CA 1
ATOM 1455 C C . LEU A 1 196 ? 4.119 10.211 -3.097 1.00 98.12 196 LEU A C 1
ATOM 1457 O O . LEU A 1 196 ? 3.725 11.209 -2.494 1.00 98.12 196 LEU A O 1
ATOM 1461 N N . PHE A 1 197 ? 5.415 9.952 -3.260 1.00 97.69 197 PHE A N 1
ATOM 1462 C CA . PHE A 1 197 ? 6.468 10.813 -2.732 1.00 97.69 197 PHE A CA 1
ATOM 1463 C C . PHE A 1 197 ? 6.544 12.161 -3.454 1.00 97.69 197 PHE A C 1
ATOM 1465 O O . PHE A 1 197 ? 6.675 13.202 -2.812 1.00 97.69 197 PHE A O 1
ATOM 1472 N N . GLU A 1 198 ? 6.396 12.184 -4.776 1.00 97.44 198 GLU A N 1
ATOM 1473 C CA . GLU A 1 198 ? 6.334 13.443 -5.520 1.00 97.44 198 GLU A CA 1
ATOM 1474 C C . GLU A 1 198 ? 5.081 14.247 -5.176 1.00 97.44 198 GLU A C 1
ATOM 1476 O O . GLU A 1 198 ? 5.171 15.459 -4.978 1.00 97.44 198 GLU A O 1
ATOM 1481 N N . ALA A 1 199 ? 3.928 13.586 -5.037 1.00 97.75 199 ALA A N 1
ATOM 1482 C CA . ALA A 1 199 ? 2.696 14.222 -4.581 1.00 97.75 199 ALA A CA 1
ATOM 1483 C C . ALA A 1 199 ? 2.877 14.854 -3.191 1.00 97.75 199 ALA A C 1
ATOM 1485 O O . ALA A 1 199 ? 2.429 15.979 -2.958 1.00 97.75 199 ALA A O 1
ATOM 1486 N N . MET A 1 200 ? 3.592 14.170 -2.293 1.00 96.69 200 MET A N 1
ATOM 1487 C CA . MET A 1 200 ? 3.951 14.684 -0.971 1.00 96.69 200 MET A CA 1
ATOM 1488 C C . MET A 1 200 ? 4.865 15.911 -1.069 1.00 96.69 200 MET A C 1
ATOM 1490 O O . MET A 1 200 ? 4.580 16.935 -0.453 1.00 96.69 200 MET A O 1
ATOM 1494 N N . ARG A 1 201 ? 5.930 15.856 -1.881 1.00 96.38 201 ARG A N 1
ATOM 1495 C CA . ARG A 1 201 ? 6.853 16.989 -2.083 1.00 96.38 201 ARG A CA 1
ATOM 1496 C C . ARG A 1 201 ? 6.175 18.221 -2.680 1.00 96.38 201 ARG A C 1
ATOM 1498 O O . ARG A 1 201 ? 6.608 19.338 -2.415 1.00 96.38 201 ARG A O 1
ATOM 1505 N N . ARG A 1 202 ? 5.129 18.019 -3.481 1.00 95.88 202 ARG A N 1
ATOM 1506 C CA . ARG A 1 202 ? 4.327 19.086 -4.099 1.00 95.88 202 ARG A CA 1
ATOM 1507 C C . ARG A 1 202 ? 3.158 19.552 -3.223 1.00 95.88 202 ARG A C 1
ATOM 1509 O O . ARG A 1 202 ? 2.385 20.396 -3.658 1.00 95.88 202 ARG A O 1
ATOM 1516 N N . GLY A 1 203 ? 3.005 19.006 -2.013 1.00 95.44 203 GLY A N 1
ATOM 1517 C CA . GLY A 1 203 ? 1.946 19.393 -1.078 1.00 95.44 203 GLY A CA 1
ATOM 1518 C C . GLY A 1 203 ? 0.538 18.935 -1.473 1.00 95.44 203 GLY A C 1
ATOM 1519 O O . GLY A 1 203 ? -0.433 19.419 -0.900 1.00 95.44 203 GLY A O 1
ATOM 1520 N N . LEU A 1 204 ? 0.403 17.998 -2.421 1.00 95.88 204 LEU A N 1
ATOM 1521 C CA . LEU A 1 204 ? -0.894 17.419 -2.807 1.00 95.88 204 LEU A CA 1
ATOM 1522 C C . LEU A 1 204 ? -1.425 16.442 -1.749 1.00 95.88 204 LEU A C 1
ATOM 1524 O O . LEU A 1 204 ? -2.622 16.166 -1.688 1.00 95.88 204 LEU A O 1
ATOM 1528 N N . ILE A 1 205 ? -0.526 15.912 -0.922 1.00 96.06 205 ILE A N 1
ATOM 1529 C CA . ILE A 1 205 ? -0.833 15.057 0.218 1.00 96.06 205 ILE A CA 1
ATOM 1530 C C . ILE A 1 205 ? 0.030 15.473 1.410 1.00 96.06 205 ILE A C 1
ATOM 1532 O O . ILE A 1 205 ? 1.209 15.796 1.265 1.00 96.06 205 ILE A O 1
ATOM 1536 N N . VAL A 1 206 ? -0.565 15.481 2.603 1.00 95.12 206 VAL A N 1
ATOM 1537 C CA . VAL A 1 206 ? 0.130 15.872 3.837 1.00 95.12 206 VAL A CA 1
ATOM 1538 C C . VAL A 1 206 ? 1.227 14.856 4.166 1.00 95.12 206 VAL A C 1
ATOM 1540 O O . VAL A 1 206 ? 0.999 13.648 4.088 1.00 95.12 206 VAL A O 1
ATOM 1543 N N . TYR A 1 207 ? 2.395 15.349 4.593 1.00 93.38 207 TYR A N 1
ATOM 1544 C CA . TYR A 1 207 ? 3.589 14.549 4.896 1.00 93.38 207 TYR A CA 1
ATOM 1545 C C . TYR A 1 207 ? 3.308 13.319 5.772 1.00 93.38 207 TYR A C 1
ATOM 1547 O O . TYR A 1 207 ? 3.626 12.197 5.387 1.00 93.38 207 TYR A O 1
ATOM 1555 N N . THR A 1 208 ? 2.646 13.500 6.918 1.00 91.56 208 THR A N 1
ATOM 1556 C CA . THR A 1 208 ? 2.345 12.407 7.860 1.00 91.56 208 THR A CA 1
ATOM 1557 C C . THR A 1 208 ? 1.430 11.341 7.257 1.00 91.56 208 THR A C 1
ATOM 1559 O O . THR A 1 208 ? 1.578 10.152 7.541 1.00 91.56 208 THR A O 1
ATOM 1562 N N . HIS A 1 209 ? 0.502 11.744 6.387 1.00 94.62 209 HIS A N 1
ATOM 1563 C CA . HIS A 1 209 ? -0.368 10.813 5.683 1.00 94.62 209 HIS A CA 1
ATOM 1564 C C . HIS A 1 209 ? 0.427 10.004 4.651 1.00 94.62 209 HIS A C 1
ATOM 1566 O O . HIS A 1 209 ? 0.349 8.778 4.657 1.00 94.62 209 HIS A O 1
ATOM 1572 N N . ALA A 1 210 ? 1.236 10.663 3.817 1.00 96.12 210 ALA A N 1
ATOM 1573 C CA . ALA A 1 210 ? 2.065 9.994 2.815 1.00 96.12 210 ALA A CA 1
ATOM 1574 C C . ALA A 1 210 ? 3.084 9.035 3.445 1.00 96.12 210 ALA A C 1
ATOM 1576 O O . ALA A 1 210 ? 3.200 7.890 3.008 1.00 96.12 210 ALA A O 1
ATOM 1577 N N . LEU A 1 211 ? 3.756 9.458 4.519 1.00 94.56 211 LEU A N 1
ATOM 1578 C CA . LEU A 1 211 ? 4.718 8.631 5.245 1.00 94.56 211 LEU A CA 1
ATOM 1579 C C . LEU A 1 211 ? 4.072 7.350 5.791 1.00 94.56 211 LEU A C 1
ATOM 1581 O O . LEU A 1 211 ? 4.648 6.269 5.685 1.00 94.56 211 LEU A O 1
ATOM 1585 N N . ARG A 1 212 ? 2.844 7.445 6.316 1.00 94.94 212 ARG A N 1
ATOM 1586 C CA . ARG A 1 212 ? 2.086 6.279 6.789 1.00 94.94 212 ARG A CA 1
ATOM 1587 C C . ARG A 1 212 ? 1.752 5.302 5.658 1.00 94.94 212 ARG A C 1
ATOM 1589 O O . ARG A 1 212 ? 1.860 4.093 5.863 1.00 94.94 212 ARG A O 1
ATOM 1596 N N . LEU A 1 213 ? 1.366 5.798 4.481 1.00 97.12 213 LEU A N 1
ATOM 1597 C CA . LEU A 1 213 ? 1.092 4.946 3.317 1.00 97.12 213 LEU A CA 1
ATOM 1598 C C . LEU A 1 213 ? 2.378 4.287 2.786 1.00 97.12 213 LEU A C 1
ATOM 1600 O O . LEU A 1 213 ? 2.374 3.085 2.522 1.00 97.12 213 LEU A O 1
ATOM 1604 N N . LEU A 1 214 ? 3.496 5.021 2.726 1.00 96.19 214 LEU A N 1
ATOM 1605 C CA . LEU A 1 214 ? 4.812 4.469 2.370 1.00 96.19 214 LEU A CA 1
ATOM 1606 C C . LEU A 1 214 ? 5.263 3.385 3.358 1.00 96.19 214 LEU A C 1
ATOM 1608 O O . LEU A 1 214 ? 5.751 2.338 2.939 1.00 96.19 214 LEU A O 1
ATOM 1612 N N . ALA A 1 215 ? 5.043 3.588 4.660 1.00 94.12 215 ALA A N 1
ATOM 1613 C CA . ALA A 1 215 ? 5.341 2.583 5.678 1.00 94.12 215 ALA A CA 1
ATOM 1614 C C . ALA A 1 215 ? 4.510 1.306 5.492 1.00 94.12 215 ALA A C 1
ATOM 1616 O O . ALA A 1 215 ? 5.037 0.202 5.645 1.00 94.12 215 ALA A O 1
ATOM 1617 N N . ALA A 1 216 ? 3.232 1.436 5.120 1.00 95.88 216 ALA A N 1
ATOM 1618 C CA . ALA A 1 216 ? 2.388 0.289 4.798 1.00 95.88 216 ALA A CA 1
ATOM 1619 C C . ALA A 1 216 ? 2.876 -0.452 3.541 1.00 95.88 216 ALA A C 1
ATOM 1621 O O . ALA A 1 216 ? 2.931 -1.683 3.542 1.00 95.88 216 ALA A O 1
ATOM 1622 N N . GLN A 1 217 ? 3.288 0.269 2.493 1.00 97.00 217 GLN A N 1
ATOM 1623 C CA . GLN A 1 217 ? 3.882 -0.329 1.292 1.00 97.00 217 GLN A CA 1
ATOM 1624 C C . GLN A 1 217 ? 5.183 -1.076 1.617 1.00 97.00 217 GLN A C 1
ATOM 1626 O O . GLN A 1 217 ? 5.282 -2.273 1.345 1.00 97.00 217 GLN A O 1
ATOM 1631 N N . ALA A 1 218 ? 6.132 -0.422 2.291 1.00 94.06 218 ALA A N 1
ATOM 1632 C CA . ALA A 1 218 ? 7.411 -1.018 2.679 1.00 94.06 218 ALA A CA 1
ATOM 1633 C C . ALA A 1 218 ? 7.228 -2.305 3.503 1.00 94.06 218 ALA A C 1
ATOM 1635 O O . ALA A 1 218 ? 7.848 -3.326 3.214 1.00 94.06 218 ALA A O 1
ATOM 1636 N N . ALA A 1 219 ? 6.317 -2.286 4.478 1.00 93.06 219 ALA A N 1
ATOM 1637 C CA . ALA A 1 219 ? 5.999 -3.446 5.310 1.00 93.06 219 ALA A CA 1
ATOM 1638 C C . ALA A 1 219 ? 5.297 -4.588 4.549 1.00 93.06 219 ALA A C 1
ATOM 1640 O O . ALA A 1 219 ? 5.279 -5.717 5.033 1.00 93.06 219 ALA A O 1
ATOM 1641 N N . THR A 1 220 ? 4.734 -4.315 3.368 1.00 94.25 220 THR A N 1
ATOM 1642 C CA . THR A 1 220 ? 4.001 -5.288 2.542 1.00 94.25 220 THR A CA 1
ATOM 1643 C C . THR A 1 220 ? 4.756 -5.689 1.271 1.00 94.25 220 THR A C 1
ATOM 1645 O O . THR A 1 220 ? 4.143 -6.056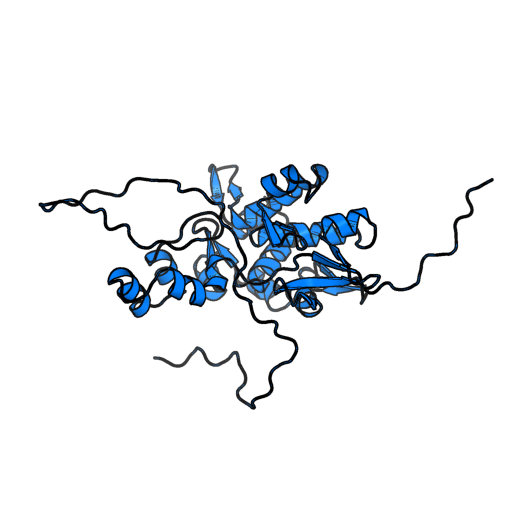 0.272 1.00 94.25 220 THR A O 1
ATOM 1648 N N . GLY A 1 221 ? 6.091 -5.632 1.290 1.00 91.50 221 GLY A N 1
ATOM 1649 C CA . GLY A 1 221 ? 6.939 -6.187 0.226 1.00 91.50 221 GLY A CA 1
ATOM 1650 C C . GLY A 1 221 ? 7.719 -5.168 -0.600 1.00 91.50 221 GLY A C 1
ATOM 1651 O O . GLY A 1 221 ? 8.485 -5.571 -1.467 1.00 91.50 221 GLY A O 1
ATOM 1652 N N . GLY A 1 222 ? 7.560 -3.869 -0.339 1.00 94.94 222 GLY A N 1
ATOM 1653 C CA . GLY A 1 222 ? 8.329 -2.825 -1.019 1.00 94.94 222 GLY A CA 1
ATOM 1654 C C . GLY A 1 222 ? 7.490 -1.620 -1.423 1.00 94.94 222 GLY A C 1
ATOM 1655 O O . GLY A 1 222 ? 6.263 -1.635 -1.303 1.00 94.94 222 GLY A O 1
ATOM 1656 N N . ILE A 1 223 ? 8.164 -0.575 -1.898 1.00 97.50 223 ILE A N 1
ATOM 1657 C CA . ILE A 1 223 ? 7.520 0.664 -2.351 1.00 97.50 223 ILE A CA 1
ATOM 1658 C C . ILE A 1 223 ? 6.905 0.439 -3.726 1.00 97.50 223 ILE A C 1
ATOM 1660 O O . ILE A 1 223 ? 7.514 -0.214 -4.570 1.00 97.50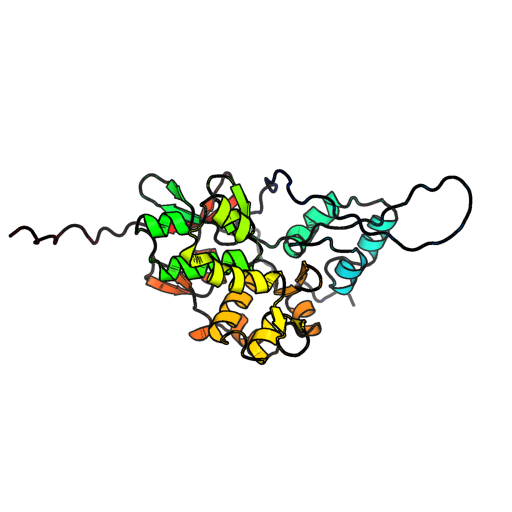 223 ILE A O 1
ATOM 1664 N N . ILE A 1 224 ? 5.697 0.951 -3.946 1.00 98.25 224 ILE A N 1
ATOM 1665 C CA . ILE A 1 224 ? 4.991 0.762 -5.214 1.00 98.25 224 ILE A CA 1
ATOM 1666 C C . ILE A 1 224 ? 5.454 1.811 -6.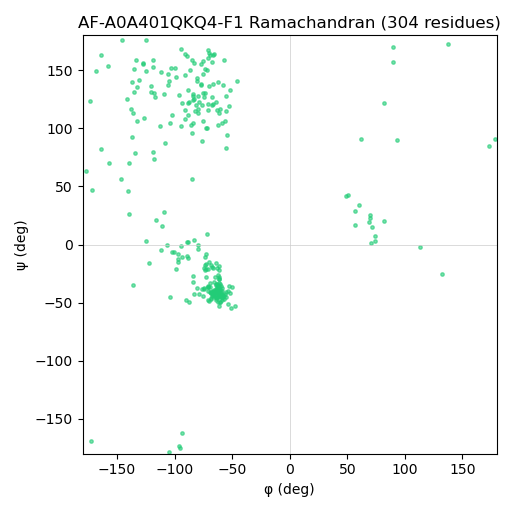221 1.00 98.25 224 ILE A C 1
ATOM 1668 O O . ILE A 1 224 ? 5.451 3.006 -5.929 1.00 98.25 224 ILE A O 1
ATOM 1672 N N . ASP A 1 225 ? 5.817 1.348 -7.413 1.00 97.75 225 ASP A N 1
ATOM 1673 C CA . ASP A 1 225 ? 6.024 2.191 -8.582 1.00 97.75 225 ASP A CA 1
ATOM 1674 C C . ASP A 1 225 ? 4.699 2.287 -9.360 1.00 97.75 225 ASP A C 1
ATOM 1676 O O . ASP A 1 225 ? 4.270 1.297 -9.964 1.00 97.75 225 ASP A O 1
ATOM 1680 N N . PRO A 1 226 ? 4.007 3.441 -9.345 1.00 96.69 226 PRO A N 1
ATOM 1681 C CA . PRO A 1 226 ? 2.721 3.568 -10.020 1.00 96.69 226 PRO A CA 1
ATOM 1682 C C . PRO A 1 226 ? 2.836 3.562 -11.547 1.00 96.69 226 PRO A C 1
ATOM 1684 O O . PRO A 1 226 ? 1.850 3.260 -12.214 1.00 96.69 226 PRO A O 1
ATOM 1687 N N . GLN A 1 227 ? 4.011 3.871 -12.107 1.00 95.31 227 GLN A N 1
ATOM 1688 C CA . GLN A 1 227 ? 4.229 3.856 -13.552 1.00 95.31 227 GLN A CA 1
ATOM 1689 C C . GLN A 1 227 ? 4.338 2.419 -14.074 1.00 95.31 227 GLN A C 1
ATOM 1691 O O . GLN A 1 227 ? 3.792 2.101 -15.130 1.00 95.31 227 GLN A O 1
ATOM 1696 N N . HIS A 1 228 ? 4.989 1.541 -13.307 1.00 95.50 228 HIS A N 1
ATOM 1697 C CA . HIS A 1 228 ? 5.246 0.149 -13.695 1.00 95.50 228 HIS A CA 1
ATOM 1698 C C . HIS A 1 228 ? 4.297 -0.861 -13.028 1.00 95.50 228 HIS A C 1
ATOM 1700 O O . HIS A 1 228 ? 4.268 -2.033 -13.393 1.00 95.50 228 HIS A O 1
ATOM 1706 N N . SER A 1 229 ? 3.457 -0.410 -12.091 1.00 95.50 229 SER A N 1
ATOM 1707 C CA . SER A 1 229 ? 2.400 -1.195 -11.443 1.00 95.50 229 SER A CA 1
ATOM 1708 C C . SER A 1 229 ? 2.887 -2.425 -10.669 1.00 95.50 229 SER A C 1
ATOM 1710 O O . SER A 1 229 ? 2.189 -3.435 -10.575 1.00 95.50 229 SER A O 1
ATOM 1712 N N . HIS A 1 230 ? 4.068 -2.343 -10.065 1.00 97.25 230 HIS A N 1
ATOM 1713 C CA . HIS A 1 230 ? 4.575 -3.365 -9.153 1.00 97.25 230 HIS A CA 1
ATOM 1714 C C . HIS A 1 230 ? 5.400 -2.731 -8.034 1.00 97.25 230 HIS A C 1
ATOM 1716 O O . HIS A 1 230 ? 5.597 -1.516 -7.973 1.00 97.25 230 HIS A O 1
ATOM 1722 N N . ARG A 1 231 ? 5.842 -3.560 -7.095 1.00 97.88 231 ARG A N 1
ATOM 1723 C CA . ARG A 1 231 ? 6.674 -3.149 -5.969 1.00 97.88 231 ARG A CA 1
ATOM 1724 C C . ARG A 1 231 ? 8.142 -3.262 -6.319 1.00 97.88 231 ARG A C 1
ATOM 1726 O O . ARG A 1 231 ? 8.572 -4.189 -7.002 1.00 97.88 231 ARG A O 1
ATOM 1733 N N . LEU A 1 232 ? 8.906 -2.342 -5.763 1.00 97.69 232 LEU A N 1
ATOM 1734 C CA . LEU A 1 232 ? 10.350 -2.294 -5.825 1.00 97.69 232 LEU A CA 1
ATOM 1735 C C . LEU A 1 232 ? 10.935 -2.555 -4.443 1.00 97.69 232 LEU A C 1
ATOM 1737 O O . LEU A 1 232 ? 10.370 -2.159 -3.416 1.00 97.69 232 LEU A O 1
ATOM 1741 N N . SER A 1 233 ? 12.116 -3.170 -4.427 1.00 94.69 233 SER A N 1
ATOM 1742 C CA . SER A 1 233 ? 12.956 -3.175 -3.233 1.00 94.69 233 SER A CA 1
ATOM 1743 C C . SER A 1 233 ? 13.258 -1.742 -2.790 1.00 94.69 233 SER A C 1
ATOM 1745 O O . SER A 1 233 ? 13.191 -0.793 -3.574 1.00 94.69 233 SER A O 1
ATOM 1747 N N . VAL A 1 234 ? 13.615 -1.581 -1.519 1.00 90.75 234 VAL A N 1
ATOM 1748 C CA . VAL A 1 234 ? 13.960 -0.279 -0.930 1.00 90.75 234 VAL A CA 1
ATOM 1749 C C . VAL A 1 234 ? 15.096 0.374 -1.722 1.00 90.75 234 VAL A C 1
ATOM 1751 O O . VAL A 1 234 ? 15.035 1.554 -2.051 1.00 90.75 234 VAL A O 1
ATOM 1754 N N . GLU A 1 235 ? 16.108 -0.403 -2.095 1.00 91.62 235 GLU A N 1
ATOM 1755 C CA . GLU A 1 235 ? 17.250 0.051 -2.882 1.00 91.62 235 GLU A CA 1
ATOM 1756 C C . GLU A 1 235 ? 16.842 0.498 -4.291 1.00 91.62 235 GLU A C 1
ATOM 1758 O O . GLU A 1 235 ? 17.269 1.564 -4.736 1.00 91.62 235 GLU A O 1
ATOM 1763 N N . ALA A 1 236 ? 16.014 -0.282 -4.995 1.00 96.19 236 ALA A N 1
ATOM 1764 C CA . ALA A 1 236 ? 15.562 0.071 -6.340 1.00 96.19 236 ALA A CA 1
ATOM 1765 C C . ALA A 1 236 ? 14.657 1.313 -6.327 1.00 96.19 236 ALA A C 1
ATOM 1767 O O . ALA A 1 236 ? 14.860 2.230 -7.122 1.00 96.19 236 ALA A O 1
ATOM 1768 N N . ALA A 1 237 ? 13.724 1.386 -5.377 1.00 96.94 237 ALA A N 1
ATOM 1769 C CA . ALA A 1 237 ? 12.843 2.534 -5.191 1.00 96.94 237 ALA A CA 1
ATOM 1770 C C . ALA A 1 237 ? 13.618 3.819 -4.853 1.00 96.94 237 ALA A C 1
ATOM 1772 O O . ALA A 1 237 ? 13.310 4.877 -5.398 1.00 96.94 237 ALA A O 1
ATOM 1773 N N . PHE A 1 238 ? 14.662 3.725 -4.022 1.00 94.81 238 PHE A N 1
ATOM 1774 C CA . PHE A 1 238 ? 15.548 4.854 -3.727 1.00 94.81 238 PHE A CA 1
ATOM 1775 C C . PHE A 1 238 ? 16.292 5.337 -4.979 1.00 94.81 238 PHE A C 1
ATOM 1777 O O . PHE A 1 238 ? 16.331 6.535 -5.246 1.00 94.81 238 PHE A O 1
ATOM 1784 N N . ARG A 1 239 ? 16.827 4.418 -5.802 1.00 95.38 239 ARG A N 1
ATOM 1785 C CA . ARG A 1 239 ? 17.480 4.778 -7.078 1.00 95.38 239 ARG A CA 1
ATOM 1786 C C . ARG A 1 239 ? 16.525 5.451 -8.065 1.00 95.38 239 ARG A C 1
ATOM 1788 O O . ARG A 1 239 ? 16.953 6.343 -8.788 1.00 95.38 239 ARG A O 1
ATOM 1795 N N . ARG A 1 240 ? 15.253 5.042 -8.086 1.00 96.19 240 ARG A N 1
ATOM 1796 C CA . ARG A 1 240 ? 14.202 5.661 -8.913 1.00 96.19 240 ARG A CA 1
ATOM 1797 C C . ARG A 1 240 ? 13.633 6.953 -8.322 1.00 96.19 240 ARG A C 1
ATOM 1799 O O . ARG A 1 240 ? 12.757 7.557 -8.928 1.00 96.19 240 ARG A O 1
ATOM 1806 N N . GLY A 1 241 ? 14.107 7.388 -7.153 1.00 96.06 241 GLY A N 1
ATOM 1807 C CA . GLY A 1 241 ? 13.633 8.614 -6.513 1.00 96.06 241 GLY A CA 1
ATOM 1808 C C . GLY A 1 241 ? 12.199 8.527 -5.985 1.00 96.06 241 GLY A C 1
ATOM 1809 O O . GLY A 1 241 ? 11.568 9.562 -5.792 1.00 96.06 241 GLY A O 1
ATOM 1810 N N . LEU A 1 242 ? 11.685 7.317 -5.719 1.00 97.00 242 LEU A N 1
ATOM 1811 C CA . LEU A 1 242 ? 10.354 7.120 -5.124 1.00 97.00 242 LEU A CA 1
ATOM 1812 C C . LEU A 1 242 ? 10.302 7.489 -3.635 1.00 97.00 242 LEU A C 1
ATOM 1814 O O . LEU A 1 242 ? 9.229 7.484 -3.040 1.00 97.00 242 LEU A O 1
ATOM 1818 N N . PHE A 1 243 ? 11.452 7.772 -3.026 1.00 96.00 243 PHE A N 1
ATOM 1819 C CA . PHE A 1 243 ? 11.617 8.454 -1.746 1.00 96.00 243 PHE A CA 1
ATOM 1820 C C . PHE A 1 243 ? 13.069 8.936 -1.610 1.00 96.00 243 PHE A C 1
ATOM 1822 O O . PHE A 1 243 ? 13.952 8.469 -2.332 1.00 96.00 243 PHE A O 1
ATOM 1829 N N . ASP A 1 244 ? 13.325 9.862 -0.684 1.00 95.50 244 ASP A N 1
ATOM 1830 C CA . ASP A 1 244 ? 14.663 10.386 -0.386 1.00 95.50 244 ASP A CA 1
ATOM 1831 C C . ASP A 1 244 ? 15.237 9.839 0.932 1.00 95.50 244 ASP A C 1
ATOM 1833 O O . ASP A 1 244 ? 14.629 9.014 1.616 1.00 95.50 244 ASP A O 1
ATOM 1837 N N . GLN A 1 245 ? 16.441 10.292 1.298 1.00 94.19 245 GLN A N 1
ATOM 1838 C CA . GLN A 1 245 ? 17.112 9.837 2.515 1.00 94.19 245 GLN A CA 1
ATOM 1839 C C . GLN A 1 245 ? 16.314 10.183 3.782 1.00 94.19 245 GLN A C 1
ATOM 1841 O O . GLN A 1 245 ? 16.240 9.358 4.686 1.00 94.19 245 GLN A O 1
ATOM 1846 N N . GLY A 1 246 ? 15.660 11.348 3.836 1.00 92.56 246 GLY A N 1
ATOM 1847 C CA . GLY A 1 246 ? 14.878 11.756 5.007 1.00 92.56 246 GLY A CA 1
ATOM 1848 C C . GLY A 1 246 ? 13.657 10.862 5.234 1.00 92.56 246 GLY A C 1
ATOM 1849 O O . GLY A 1 246 ? 13.374 10.444 6.361 1.00 92.56 246 GLY A O 1
ATOM 1850 N N . VAL A 1 247 ? 12.965 10.495 4.153 1.00 92.12 247 VAL A N 1
ATOM 1851 C CA . VAL A 1 247 ? 11.875 9.514 4.212 1.00 92.12 247 VAL A CA 1
ATOM 1852 C C . VAL A 1 247 ? 12.412 8.122 4.534 1.00 92.12 247 VAL A C 1
ATOM 1854 O O . VAL A 1 247 ? 11.819 7.438 5.366 1.00 92.12 247 VAL A O 1
ATOM 1857 N N . ARG A 1 248 ? 13.543 7.706 3.946 1.00 91.06 248 ARG A N 1
ATOM 1858 C CA . ARG A 1 248 ? 14.201 6.428 4.275 1.00 91.06 248 ARG A CA 1
ATOM 1859 C C . ARG A 1 248 ? 14.451 6.329 5.778 1.00 91.06 248 ARG A C 1
ATOM 1861 O O . ARG A 1 248 ? 14.032 5.360 6.405 1.00 91.06 248 ARG A O 1
ATOM 1868 N N . ASP A 1 249 ? 15.070 7.348 6.359 1.00 90.50 249 ASP A N 1
ATOM 1869 C CA . ASP A 1 249 ? 15.386 7.378 7.783 1.00 90.50 249 ASP A CA 1
ATOM 1870 C C . ASP A 1 249 ? 14.117 7.330 8.631 1.00 90.50 249 ASP A C 1
ATOM 1872 O O . ASP A 1 249 ? 14.057 6.554 9.579 1.00 90.50 249 ASP A O 1
ATOM 1876 N N . SER A 1 250 ? 13.065 8.049 8.234 1.00 89.12 250 SER A N 1
ATOM 1877 C CA . SER A 1 250 ? 11.765 7.991 8.911 1.00 89.12 250 SER A CA 1
ATOM 1878 C C . SER A 1 250 ? 11.134 6.590 8.860 1.00 89.12 250 SER A C 1
ATOM 1880 O O . SER A 1 250 ? 10.553 6.136 9.842 1.00 89.12 250 SER A O 1
ATOM 1882 N N . LEU A 1 251 ? 11.253 5.868 7.741 1.00 84.81 251 LEU A N 1
ATOM 1883 C CA . LEU A 1 251 ? 10.692 4.520 7.594 1.00 84.81 251 LEU A CA 1
ATOM 1884 C C . LEU A 1 251 ? 11.441 3.463 8.425 1.00 84.81 251 LEU A C 1
ATOM 1886 O O . LEU A 1 251 ? 10.803 2.547 8.951 1.00 84.81 251 LEU A O 1
ATOM 1890 N N . PHE A 1 252 ? 12.770 3.572 8.546 1.00 81.62 252 PHE A N 1
ATOM 1891 C CA . PHE A 1 252 ? 13.613 2.567 9.217 1.00 81.62 252 PHE A CA 1
ATOM 1892 C C . PHE A 1 252 ? 13.994 2.912 10.660 1.00 81.62 252 PHE A C 1
ATOM 1894 O O . PHE A 1 252 ? 14.279 2.004 11.441 1.00 81.62 252 PHE A O 1
ATOM 1901 N N . HIS A 1 253 ? 13.939 4.187 11.042 1.00 83.75 253 HIS A N 1
ATOM 1902 C CA . HIS A 1 253 ? 14.180 4.674 12.400 1.00 83.75 253 HIS A CA 1
ATOM 1903 C C . HIS A 1 253 ? 12.907 5.350 12.928 1.00 83.75 253 HIS A C 1
ATOM 1905 O O . HIS A 1 253 ? 12.823 6.578 13.002 1.00 83.75 253 HIS A O 1
ATOM 1911 N N . PRO A 1 254 ? 11.878 4.552 13.264 1.00 74.62 254 PRO A N 1
ATOM 1912 C CA . PRO A 1 254 ? 10.549 5.074 13.530 1.00 74.62 254 PRO A CA 1
ATOM 1913 C C . PRO A 1 254 ? 10.503 5.988 14.760 1.00 74.62 254 PRO A C 1
ATOM 1915 O O . PRO A 1 254 ? 10.800 5.570 15.881 1.00 74.62 254 PRO A O 1
ATOM 1918 N N . SER A 1 255 ? 10.048 7.223 14.550 1.00 77.44 255 SER A N 1
ATOM 1919 C CA . SER A 1 255 ? 9.683 8.193 15.589 1.00 77.44 255 SER A CA 1
ATOM 1920 C C . SER A 1 255 ? 8.168 8.174 15.862 1.00 77.44 255 SER A C 1
ATOM 1922 O O . SER A 1 255 ? 7.435 7.348 15.307 1.00 77.44 255 SER A O 1
ATOM 1924 N N . SER A 1 256 ? 7.666 9.095 16.694 1.00 74.38 256 SER A N 1
ATOM 1925 C CA . SER A 1 256 ? 6.221 9.308 16.896 1.00 74.38 256 SER A CA 1
ATOM 1926 C C . SER A 1 256 ? 5.445 9.454 15.585 1.00 74.38 256 SER A C 1
ATOM 1928 O O . SER A 1 256 ? 4.346 8.921 15.468 1.00 74.38 256 SER A O 1
ATOM 1930 N N . ASP A 1 257 ? 6.038 10.100 14.582 1.00 73.38 257 ASP A N 1
ATOM 1931 C CA . ASP A 1 257 ? 5.353 10.502 13.346 1.00 73.38 257 ASP A CA 1
ATOM 1932 C C . ASP A 1 257 ? 5.060 9.317 12.417 1.00 73.38 257 ASP A C 1
ATOM 1934 O O . ASP A 1 257 ? 4.207 9.384 11.535 1.00 73.38 257 ASP A O 1
ATOM 1938 N N . THR A 1 258 ? 5.751 8.201 12.646 1.00 76.50 258 THR A N 1
ATOM 1939 C CA . THR A 1 258 ? 5.613 6.954 11.876 1.00 76.50 258 THR A CA 1
ATOM 1940 C C . THR A 1 258 ? 4.678 5.953 12.557 1.00 76.50 258 THR A C 1
ATOM 1942 O O . THR A 1 258 ? 4.231 4.982 11.939 1.00 76.50 258 THR A O 1
ATOM 1945 N N . LYS A 1 259 ? 4.332 6.202 13.829 1.00 86.50 259 LYS A N 1
ATOM 1946 C CA . LYS A 1 259 ? 3.418 5.386 14.638 1.00 86.50 259 LYS A CA 1
ATOM 1947 C C . LYS A 1 259 ? 1.963 5.783 14.389 1.00 86.50 259 LYS A C 1
ATOM 1949 O O . LYS A 1 259 ? 1.228 6.161 15.294 1.00 86.50 259 LYS A O 1
ATOM 1954 N N . GLY A 1 260 ? 1.565 5.727 13.123 1.00 86.56 260 GLY A N 1
ATOM 1955 C CA . GLY A 1 260 ? 0.244 6.149 12.665 1.00 86.56 260 GLY A CA 1
ATOM 1956 C C . GLY A 1 260 ? -0.861 5.104 12.829 1.00 86.56 260 GLY A C 1
ATOM 1957 O O . GLY A 1 260 ? -1.961 5.345 12.350 1.00 86.56 260 GLY A O 1
ATOM 1958 N N . PHE A 1 261 ? -0.594 3.944 13.434 1.00 93.19 261 PHE A N 1
ATOM 1959 C CA . PHE A 1 261 ? -1.586 2.890 13.652 1.00 93.19 261 PHE A CA 1
ATOM 1960 C C . PHE A 1 261 ? -1.763 2.614 15.138 1.00 93.19 261 PHE A C 1
ATOM 1962 O O . PHE A 1 261 ? -0.845 2.814 15.920 1.00 93.19 261 PHE A O 1
ATOM 1969 N N . PHE A 1 262 ? -2.940 2.142 15.528 1.00 92.31 262 PHE A N 1
ATOM 1970 C CA . PHE A 1 262 ? -3.291 1.924 16.925 1.00 92.31 262 PHE A CA 1
ATOM 1971 C C . PHE A 1 262 ? -3.555 0.442 17.173 1.00 92.31 262 PHE A C 1
ATOM 1973 O O . PHE A 1 262 ? -4.382 -0.146 16.474 1.00 92.31 262 PHE A O 1
ATOM 1980 N N . ASP A 1 263 ? -2.881 -0.147 18.160 1.00 92.19 263 ASP A N 1
ATOM 1981 C CA . ASP A 1 263 ? -3.225 -1.476 18.661 1.00 92.19 263 ASP A CA 1
ATOM 1982 C C . ASP A 1 263 ? -4.278 -1.350 19.774 1.00 92.19 263 ASP A C 1
ATOM 1984 O O . ASP A 1 263 ? -3.974 -0.864 20.867 1.00 92.19 263 ASP A O 1
ATOM 1988 N N . PRO A 1 264 ? -5.520 -1.795 19.532 1.00 88.56 264 PRO A N 1
ATOM 1989 C CA . PRO A 1 264 ? -6.593 -1.699 20.512 1.00 88.56 264 PRO A CA 1
ATOM 1990 C C . PRO A 1 264 ? -6.390 -2.582 21.748 1.00 88.56 264 PRO A C 1
ATOM 1992 O O . PRO A 1 264 ? -6.990 -2.280 22.776 1.00 88.56 264 PRO A O 1
ATOM 1995 N N . ASN A 1 265 ? -5.542 -3.615 21.703 1.00 89.44 265 ASN A N 1
ATOM 1996 C CA . ASN A 1 265 ? -5.305 -4.468 22.873 1.00 89.44 265 ASN A CA 1
ATOM 1997 C C . ASN A 1 265 ? -4.343 -3.817 23.872 1.00 89.44 265 ASN A C 1
ATOM 1999 O O . ASN A 1 265 ? -4.567 -3.867 25.076 1.00 89.44 265 ASN A O 1
ATOM 2003 N N . THR A 1 266 ? -3.266 -3.208 23.372 1.00 90.31 266 THR A N 1
ATOM 2004 C CA . THR A 1 266 ? -2.246 -2.547 24.206 1.00 90.31 266 THR A CA 1
ATOM 2005 C C . THR A 1 266 ? -2.502 -1.051 24.393 1.00 90.31 266 THR A C 1
ATOM 2007 O O . THR A 1 266 ? -1.851 -0.420 25.222 1.00 90.31 266 THR A O 1
ATOM 2010 N N . GLN A 1 267 ? -3.446 -0.480 23.636 1.00 88.81 267 GLN A N 1
ATOM 2011 C CA . GLN A 1 267 ? -3.723 0.958 23.550 1.00 88.81 267 GLN A CA 1
ATOM 2012 C C . GLN A 1 267 ? -2.490 1.786 23.133 1.00 88.81 267 GLN A C 1
ATOM 2014 O O . GLN A 1 267 ? -2.358 2.953 23.506 1.00 88.81 267 GLN A O 1
ATOM 2019 N N . GLN A 1 268 ? -1.575 1.193 22.359 1.00 91.50 268 GLN A N 1
ATOM 2020 C CA . GLN A 1 268 ? -0.347 1.845 21.907 1.00 91.50 268 GLN A CA 1
ATOM 2021 C C . GLN A 1 268 ? -0.409 2.239 20.433 1.00 91.50 268 GLN A C 1
ATOM 2023 O O . GLN A 1 268 ? -0.971 1.535 19.592 1.00 91.50 268 GLN A O 1
ATOM 2028 N N . ASN A 1 269 ? 0.246 3.357 20.120 1.00 93.06 269 ASN A N 1
ATOM 2029 C CA . ASN A 1 269 ? 0.533 3.740 18.746 1.00 93.06 269 ASN A CA 1
ATOM 2030 C C . ASN A 1 269 ? 1.752 2.957 18.238 1.00 93.06 269 ASN A C 1
ATOM 2032 O O . ASN A 1 269 ? 2.818 2.968 18.860 1.00 93.06 269 ASN A O 1
ATOM 2036 N N . LEU A 1 270 ? 1.593 2.308 17.092 1.00 94.12 270 LEU A N 1
ATOM 2037 C CA . LEU A 1 270 ? 2.549 1.422 16.445 1.00 94.12 270 LEU A CA 1
ATOM 2038 C C . LEU A 1 270 ? 2.782 1.852 14.995 1.00 94.12 270 LEU A C 1
ATOM 2040 O O . LEU A 1 270 ? 1.930 2.476 14.353 1.00 94.12 270 LEU A O 1
ATOM 2044 N N . THR A 1 271 ? 3.937 1.479 14.448 1.00 93.06 271 THR A N 1
ATOM 2045 C CA . THR A 1 271 ? 4.121 1.479 12.991 1.00 93.06 271 THR A CA 1
ATOM 2046 C C . THR A 1 271 ? 3.272 0.377 12.359 1.00 93.06 271 THR A C 1
ATOM 2048 O O . THR A 1 271 ? 2.859 -0.572 13.031 1.00 93.06 271 THR A O 1
ATOM 2051 N N . TYR A 1 272 ? 3.041 0.448 11.046 1.00 94.81 272 TYR A N 1
ATOM 2052 C CA . TYR A 1 272 ? 2.294 -0.609 10.360 1.00 94.81 272 TYR A CA 1
ATOM 2053 C C . TYR A 1 272 ? 2.966 -1.979 10.510 1.00 94.81 272 TYR A C 1
ATOM 2055 O O . TYR A 1 272 ? 2.303 -2.963 10.825 1.00 94.81 272 TYR A O 1
ATOM 2063 N N . LEU A 1 273 ? 4.297 -2.034 10.369 1.00 92.19 273 LEU A N 1
ATOM 2064 C CA . LEU A 1 273 ? 5.063 -3.268 10.541 1.00 92.19 273 LEU A CA 1
ATOM 2065 C C . LEU A 1 273 ? 4.897 -3.844 11.953 1.00 92.19 273 LEU A C 1
ATOM 2067 O O . LEU A 1 273 ? 4.680 -5.044 12.106 1.00 92.19 273 LEU A O 1
ATOM 2071 N N . GLN A 1 274 ? 4.955 -3.001 12.985 1.00 94.19 274 GLN A N 1
ATOM 2072 C CA . GLN A 1 274 ? 4.720 -3.434 14.363 1.00 94.19 274 GLN A CA 1
ATOM 2073 C C . GLN A 1 274 ? 3.304 -3.990 14.541 1.00 94.19 274 GLN A C 1
ATOM 2075 O O . GLN A 1 274 ? 3.163 -5.075 15.096 1.00 94.19 274 GLN A O 1
ATOM 2080 N N . LEU A 1 275 ? 2.279 -3.318 14.007 1.00 95.12 275 LEU A N 1
ATOM 2081 C CA . LEU A 1 275 ? 0.901 -3.810 14.069 1.00 95.12 275 LEU A CA 1
ATOM 2082 C C . LEU A 1 275 ? 0.731 -5.146 13.328 1.00 95.12 275 LEU A C 1
ATOM 2084 O O . LEU A 1 275 ? 0.065 -6.049 13.823 1.00 95.12 275 LEU A O 1
ATOM 2088 N N . THR A 1 276 ? 1.358 -5.324 12.162 1.00 94.25 276 THR A N 1
ATOM 2089 C CA . THR A 1 276 ? 1.256 -6.599 11.432 1.00 94.25 276 THR A CA 1
ATOM 2090 C C . THR A 1 276 ? 1.815 -7.782 12.228 1.00 94.25 276 THR A C 1
ATOM 2092 O O . THR A 1 276 ? 1.305 -8.891 12.105 1.00 94.25 276 THR A O 1
ATOM 2095 N N . ARG A 1 277 ? 2.807 -7.548 13.098 1.00 93.25 277 ARG A N 1
ATOM 2096 C CA . ARG A 1 277 ? 3.387 -8.576 13.976 1.00 93.25 277 ARG A CA 1
ATOM 2097 C C . ARG A 1 277 ? 2.488 -8.952 15.154 1.00 93.25 277 ARG A C 1
ATOM 2099 O O . ARG A 1 277 ? 2.683 -10.017 15.724 1.00 93.25 277 ARG A O 1
ATOM 2106 N N . THR A 1 278 ? 1.525 -8.108 15.526 1.00 92.44 278 THR A N 1
ATOM 2107 C CA . THR A 1 278 ? 0.544 -8.430 16.580 1.00 92.44 278 THR A CA 1
ATOM 2108 C C . THR A 1 278 ? -0.692 -9.146 16.036 1.00 92.44 278 THR A C 1
ATOM 2110 O O . THR A 1 278 ? -1.500 -9.669 16.804 1.00 92.44 278 THR A O 1
ATOM 2113 N N . CYS A 1 279 ? -0.855 -9.171 14.713 1.00 94.44 279 CYS A N 1
ATOM 2114 C CA . CYS A 1 279 ? -1.982 -9.809 14.058 1.00 94.44 279 CYS A CA 1
ATOM 2115 C C . CYS A 1 279 ? -1.829 -11.335 14.010 1.00 94.44 279 CYS A C 1
ATOM 2117 O O . CYS A 1 279 ? -0.727 -11.879 14.006 1.00 94.44 279 CYS A O 1
ATOM 2119 N N . VAL A 1 280 ? -2.961 -12.026 13.915 1.00 93.88 280 VAL A N 1
ATOM 2120 C CA . VAL A 1 280 ? -3.027 -13.483 13.775 1.00 93.88 280 VAL A CA 1
ATOM 2121 C C . VAL A 1 280 ? -3.257 -13.866 12.321 1.00 93.88 280 VAL A C 1
ATOM 2123 O O . VAL A 1 280 ? -3.845 -13.113 11.548 1.00 93.88 280 VAL A O 1
ATOM 2126 N N . CYS A 1 281 ? -2.783 -15.041 11.934 1.00 93.50 281 CYS A N 1
ATOM 2127 C CA . CYS A 1 281 ? -2.955 -15.548 10.584 1.00 93.50 281 CYS A CA 1
ATOM 2128 C C . CYS A 1 281 ? -4.158 -16.488 10.527 1.00 93.50 281 CYS A C 1
ATOM 2130 O O . CYS A 1 281 ? -4.243 -17.416 11.329 1.00 93.50 281 CYS A O 1
ATOM 2132 N N . ASP A 1 282 ? -5.074 -16.255 9.592 1.00 91.25 282 ASP A N 1
ATOM 2133 C CA . ASP A 1 282 ? -6.188 -17.169 9.355 1.00 91.25 282 ASP A CA 1
ATOM 2134 C C . ASP A 1 282 ? -5.671 -18.460 8.703 1.00 91.25 282 ASP A C 1
ATOM 2136 O O . ASP A 1 282 ? -5.099 -18.382 7.616 1.00 91.25 282 ASP A O 1
ATOM 2140 N N . PRO A 1 283 ? -5.858 -19.649 9.299 1.00 88.69 283 PRO A N 1
ATOM 2141 C CA . PRO A 1 283 ? -5.312 -20.888 8.745 1.00 88.69 283 PRO A CA 1
ATOM 2142 C C . PRO A 1 283 ? -5.946 -21.288 7.405 1.00 88.69 283 PRO A C 1
ATOM 2144 O O . PRO A 1 283 ? -5.352 -22.068 6.671 1.00 88.69 283 PRO A O 1
ATOM 2147 N N . GLN A 1 284 ? -7.143 -20.778 7.088 1.00 87.94 284 GLN A N 1
ATOM 2148 C CA . GLN A 1 284 ? -7.853 -21.109 5.850 1.00 87.94 284 GLN A CA 1
ATOM 2149 C C . GLN A 1 284 ? -7.461 -20.196 4.688 1.00 87.94 284 GLN A C 1
ATOM 2151 O O . GLN A 1 284 ? -7.167 -20.683 3.601 1.00 87.94 284 GLN A O 1
ATOM 2156 N N . THR A 1 285 ? -7.469 -18.875 4.893 1.00 88.75 285 THR A N 1
ATOM 2157 C CA . THR A 1 285 ? -7.182 -17.914 3.814 1.00 88.75 285 THR A CA 1
ATOM 2158 C C 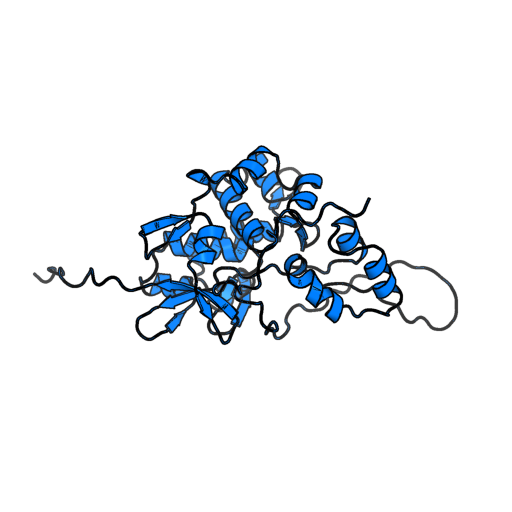. THR A 1 285 ? -5.759 -17.364 3.848 1.00 88.75 285 THR A C 1
ATOM 2160 O O . THR A 1 285 ? -5.363 -16.615 2.957 1.00 88.75 285 THR A O 1
ATOM 2163 N N . HIS A 1 286 ? -4.982 -17.679 4.890 1.00 90.31 286 HIS A N 1
ATOM 2164 C CA . HIS A 1 286 ? -3.663 -17.100 5.169 1.00 90.31 286 HIS A CA 1
ATOM 2165 C C . HIS A 1 286 ? -3.667 -15.567 5.280 1.00 90.31 286 HIS A C 1
ATOM 2167 O O . HIS A 1 286 ? -2.618 -14.920 5.217 1.00 90.31 286 HIS A O 1
ATOM 2173 N N . LEU A 1 287 ? -4.842 -14.959 5.458 1.00 93.31 287 LEU A N 1
ATOM 2174 C CA . LEU A 1 287 ? -4.979 -13.523 5.645 1.00 93.31 287 LEU A CA 1
ATOM 2175 C C . LEU A 1 287 ? -4.555 -13.123 7.056 1.00 93.31 287 LEU A C 1
ATOM 2177 O O . LEU A 1 287 ? -4.749 -13.855 8.025 1.00 93.31 287 LEU A O 1
ATOM 2181 N N . LEU A 1 288 ? -3.985 -11.927 7.169 1.00 95.81 288 LEU A N 1
ATOM 2182 C CA . LEU A 1 288 ? -3.565 -11.368 8.443 1.00 95.81 288 LEU A CA 1
ATOM 2183 C C . LEU A 1 288 ? -4.737 -10.614 9.085 1.00 95.81 288 LEU A C 1
ATOM 2185 O O . LEU A 1 288 ? -5.284 -9.693 8.480 1.00 95.81 288 LEU A O 1
ATOM 2189 N N . LEU A 1 289 ? -5.128 -10.990 10.297 1.00 96.44 289 LEU A N 1
ATOM 2190 C CA . LEU A 1 289 ? -6.278 -10.436 11.007 1.00 96.44 289 LEU A CA 1
ATOM 2191 C C . LEU A 1 289 ? -5.839 -9.760 12.302 1.00 96.44 289 LEU A C 1
ATOM 2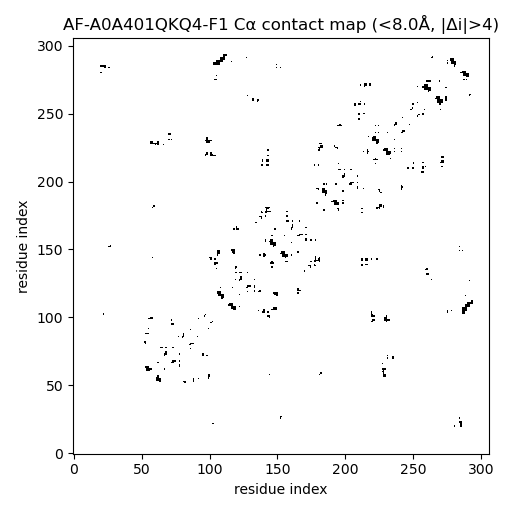193 O O . LEU A 1 289 ? -5.136 -10.355 13.120 1.00 96.44 289 LEU A O 1
ATOM 2197 N N . LEU A 1 290 ? -6.300 -8.531 12.520 1.00 95.88 290 LEU A N 1
ATOM 2198 C CA . LEU A 1 290 ? -6.125 -7.854 13.798 1.00 95.88 290 LEU A CA 1
ATOM 2199 C C . LEU A 1 290 ? -7.016 -8.530 14.842 1.00 95.88 290 LEU A C 1
ATOM 2201 O O . LEU A 1 290 ? -8.240 -8.517 14.724 1.00 95.88 290 LEU A O 1
ATOM 2205 N N . HIS A 1 291 ? -6.409 -9.129 15.860 1.00 93.62 291 HIS A N 1
ATOM 2206 C CA . HIS A 1 291 ? -7.151 -9.770 16.939 1.00 93.62 291 HIS A CA 1
ATOM 2207 C C . HIS A 1 291 ? -7.659 -8.703 17.913 1.00 93.62 291 HIS A C 1
ATOM 2209 O O . HIS A 1 291 ? -6.856 -7.950 18.456 1.00 93.62 291 HIS A O 1
ATOM 2215 N N . LEU A 1 292 ? -8.970 -8.640 18.145 1.00 90.19 292 LEU A N 1
ATOM 2216 C CA . LEU A 1 292 ? -9.571 -7.789 19.172 1.00 90.19 292 LEU A CA 1
ATOM 2217 C C . LEU A 1 292 ? -9.993 -8.641 20.361 1.00 90.19 292 LEU A C 1
ATOM 2219 O O . LEU A 1 292 ? -11.013 -9.330 20.296 1.00 90.19 292 LEU A O 1
ATOM 2223 N N . ARG A 1 293 ? -9.216 -8.561 21.443 1.00 82.75 293 ARG A N 1
ATOM 2224 C CA . ARG A 1 293 ? -9.587 -9.130 22.737 1.00 82.75 293 ARG A CA 1
ATOM 2225 C C . ARG A 1 293 ? -10.559 -8.165 23.393 1.00 82.75 293 ARG A C 1
ATOM 2227 O O . ARG A 1 293 ? -10.205 -7.019 23.656 1.00 82.75 293 ARG A O 1
ATOM 2234 N N . VAL A 1 294 ? -11.793 -8.600 23.619 1.00 65.56 294 VAL A N 1
ATOM 2235 C CA . VAL A 1 294 ? -12.764 -7.793 24.363 1.00 65.56 294 VAL A CA 1
ATOM 2236 C C . VAL A 1 294 ? -12.199 -7.581 25.767 1.00 65.56 294 VAL A C 1
ATOM 2238 O O . VAL A 1 294 ? -12.058 -8.534 26.528 1.00 65.56 294 VAL A O 1
ATOM 2241 N N . THR A 1 295 ? -11.842 -6.346 26.117 1.00 51.94 295 THR A N 1
ATOM 2242 C CA . THR A 1 295 ? -11.684 -5.971 27.522 1.00 51.94 295 THR A CA 1
ATOM 2243 C C . THR A 1 295 ? -13.074 -5.662 28.050 1.00 51.94 295 THR A C 1
ATOM 2245 O O . THR A 1 295 ? -13.700 -4.709 27.586 1.00 51.94 295 THR A O 1
ATOM 2248 N N . GLU A 1 296 ? -13.561 -6.460 28.997 1.00 40.78 296 GLU A N 1
ATOM 2249 C CA . GLU A 1 296 ? -14.789 -6.215 29.759 1.00 40.78 296 GLU A CA 1
ATOM 2250 C C . GLU A 1 296 ? -14.734 -4.842 30.447 1.00 40.78 296 GLU A C 1
ATOM 2252 O O . GLU A 1 296 ? -14.349 -4.725 31.599 1.00 40.78 296 GLU A O 1
ATOM 2257 N N . THR A 1 297 ? -15.061 -3.757 29.750 1.00 42.44 297 THR A N 1
ATOM 2258 C CA . THR A 1 297 ? -15.239 -2.431 30.360 1.00 42.44 297 THR A CA 1
ATOM 2259 C C . THR A 1 297 ? -16.133 -1.566 29.481 1.00 42.44 297 THR A C 1
ATOM 2261 O O . THR A 1 297 ? -15.674 -0.611 28.860 1.00 42.44 297 THR A O 1
ATOM 2264 N N . ARG A 1 298 ? -17.433 -1.899 29.422 1.00 42.47 298 ARG A N 1
ATOM 2265 C CA . ARG A 1 298 ? -18.537 -0.921 29.280 1.00 42.47 298 ARG A CA 1
ATOM 2266 C C . ARG A 1 298 ? -19.923 -1.579 29.320 1.00 42.47 298 ARG A C 1
ATOM 2268 O O . ARG A 1 298 ? -20.710 -1.471 28.391 1.00 42.47 298 ARG A O 1
ATOM 2275 N N . THR A 1 299 ? -20.266 -2.187 30.449 1.00 37.81 299 THR A N 1
ATOM 2276 C CA . THR A 1 299 ? -21.671 -2.444 30.805 1.00 37.81 299 THR A CA 1
ATOM 2277 C C . THR A 1 299 ? -21.899 -2.068 32.260 1.00 37.81 299 THR A C 1
ATOM 2279 O O . THR A 1 299 ? -21.882 -2.921 33.135 1.00 37.81 299 THR A O 1
ATOM 2282 N N . ALA A 1 300 ? -22.051 -0.769 32.508 1.00 40.62 300 ALA A N 1
ATOM 2283 C CA . ALA A 1 300 ? -22.872 -0.199 33.578 1.00 40.62 300 ALA A CA 1
ATOM 2284 C C . ALA A 1 300 ? -22.723 1.323 33.510 1.00 40.62 300 ALA A C 1
ATOM 2286 O O . ALA A 1 300 ? -21.763 1.881 34.030 1.00 40.62 300 ALA A O 1
ATOM 2287 N N . ASN A 1 301 ? -23.604 1.971 32.750 1.00 34.06 301 ASN A N 1
ATOM 2288 C CA . ASN A 1 301 ? -24.212 3.262 33.082 1.00 34.06 301 ASN A CA 1
ATOM 2289 C C . ASN A 1 301 ? -25.024 3.713 31.875 1.00 34.06 301 ASN A C 1
ATOM 2291 O O . ASN A 1 301 ? -24.559 4.470 31.026 1.00 34.06 301 ASN A O 1
ATOM 2295 N N . ASN A 1 302 ? -26.254 3.214 31.818 1.00 41.25 302 ASN A N 1
ATOM 2296 C CA . ASN A 1 302 ? -27.324 3.886 31.111 1.00 41.25 302 ASN A CA 1
ATOM 2297 C C . ASN A 1 302 ? -28.338 4.355 32.163 1.00 41.25 302 ASN A C 1
ATOM 2299 O O . ASN A 1 302 ? -29.093 3.520 32.658 1.00 41.25 302 ASN A O 1
ATOM 2303 N N . PRO A 1 303 ? -28.353 5.645 32.539 1.00 42.16 303 PRO A N 1
ATOM 2304 C CA . PRO A 1 303 ? -29.502 6.246 33.184 1.00 42.16 303 PRO A CA 1
ATOM 2305 C C . PRO A 1 303 ? -30.013 7.381 32.294 1.00 42.16 303 PRO A C 1
ATOM 2307 O O . PRO A 1 303 ? -29.697 8.542 32.521 1.00 42.16 303 PRO A O 1
ATOM 2310 N N . LEU A 1 304 ? -30.765 7.033 31.252 1.00 35.62 304 LEU A N 1
ATOM 2311 C CA . LEU A 1 304 ? -31.664 7.963 30.565 1.00 35.62 304 LEU A CA 1
ATOM 2312 C C . LEU A 1 304 ? -32.962 7.224 30.225 1.00 35.62 304 LEU A C 1
ATOM 2314 O O . LEU A 1 304 ? -33.241 6.887 29.077 1.00 35.62 304 LEU A O 1
ATOM 2318 N N . LEU A 1 305 ? -33.714 6.942 31.285 1.00 41.69 305 LEU A N 1
ATOM 2319 C CA . LEU A 1 305 ? -35.170 6.921 31.293 1.00 41.69 305 LEU A CA 1
ATOM 2320 C C . LEU A 1 305 ? -35.580 7.630 32.587 1.00 41.69 305 LEU A C 1
ATOM 2322 O O . LEU A 1 305 ? -35.609 7.005 33.642 1.00 41.69 305 LEU A O 1
ATOM 2326 N N . ASP A 1 306 ? -35.797 8.935 32.468 1.00 38.25 306 ASP A N 1
ATOM 2327 C CA . ASP A 1 306 ? -36.736 9.730 33.263 1.00 38.25 306 ASP A CA 1
ATOM 2328 C C . ASP A 1 306 ? -37.526 10.583 32.260 1.00 38.25 306 ASP A C 1
ATOM 2330 O O . ASP A 1 306 ? -36.880 11.120 31.323 1.00 38.25 306 ASP A O 1
#

Radius of gyration: 21.65 Å; Cα contacts (8 Å, |Δi|>4): 444; chains: 1; bounding box: 69×46×78 Å

Mean predicted aligned error: 10.25 Å

InterPro domains:
  IPR001101 Plectin repeat [PF00681] (137-175)
  IPR001101 Plectin repeat [PF00681] (213-251)
  IPR001101 Plectin repeat [SM00250] (47-79)
  IPR001101 Plectin repeat [SM00250] (97-134)
  IPR001101 Plectin repeat [SM00250] (135-172)
  IPR001101 Plectin repeat [SM00250] (173-210)
  IPR001101 Plectin repeat [SM00250] (211-248)
  IPR001101 Plectin repeat [SM00250] (252-286)
  IPR035915 Plakin repeat superfamily [G3DSA:3.90.1290.10] (46-294)
  IPR035915 Plakin repeat superfamily [SSF75399] (56-292)
  IPR043197 Plakin [PTHR23169] (55-295)

pLDDT: mean 82.05, std 23.35, range [25.83, 98.69]

Sequence (306 aa):
MVKVVRSIVGSSGSSEDPGMCHPGPGSRRDQLGPDLEVGALVQQGGSRVLKERPRFRGLRTRVTIEELLDAGIIDASTARRLEEGEDSVEEVSGSVSTYLEGSRCVAGVLVTEGHRKVSIYQAVLEGTLRPGAGLLLLEAQAATGCLVDPVRDLRLTVHQAVRRGLVGRELMDKLLSAERAVTGYTDPHSGSLISLFEAMRRGLIVYTHALRLLAAQAATGGIIDPQHSHRLSVEAAFRRGLFDQGVRDSLFHPSSDTKGFFDPNTQQNLTYLQLTRTCVCDPQTHLLLLHLRVTETRTANNPLLD

Secondary structure (DSSP, 8-state):
----S-SSS--------TT-PPPPS------------PPPP----S-----PPPEEE-SSSEEEHHHHHHTTSS-HHHHHHHHHTSS-HHHHHHHTHHHHT-S--EEEEEETGGGEEE-HHHHHHTTSS-HHHHHHHHHHHHHHT-EEETTTTEEE-HHHHHHTTSS-GGGHHHHHHHHHHHH-EEPTTT--EE-HHHHHHTTSS-HHHHHHHHHHHHHTTSEEETTTTEEE-HHHHHHTTSS-HHHHHHHHS--GGG--EEETTTTEEE-HHHHHHHSEEPTTT--EEEEE-------S------